Protein AF-A0A832Z5T9-F1 (afdb_monomer_lite)

Sequence (202 aa):
MDKLVAKVNWSFNRWKGFDWESFQRRHQSGFDFVREMGYAHEWWNFYEGFSPDKYYGFILREPRGFHKGITLFISMNPLNGRWYFVGFYCDAVRPPTYASTGVPVRDLLPAEVIKMLEESVRMGGISDKHLDYVHRVISGEEEFLGILVAPKECSASFLPEAYVEVHPEDIGVKRLEGQWKITYKVTRSQIERLLEEAKRRH

pLDDT: mean 91.16, std 11.27, range [40.5, 98.56]

Organism: NCBI:txid582419

Secondary structure (DSSP, 8-state):
-EEEEEE----TT-SSS--HHHHHTGGG-S-HHHHHHS--GGGGTT-GGG-SSEEEE--SS--TT--EEEEEEEEE-TTT--EEEEEEEEEEE--SSPEEEEEEHHHHS-HHHHHHHHHHHHTT-S-HHHHHHHHHHHHT-PEEEESEEEEGGG-EEPPGGG-EE--TTTTTEEEETTEEEE-----HHHHHHHHHHHHHH-

Foldseek 3Di:
DDFFEAEDEDAPVLLQADGPVCLVVQCVDPDPCCVLQSDDLQSNQVHCPLDVWKGFGDGPDQDPPDAWAKYFYKYQDPVPRFIWRFWMFGGKGQDPDWAFSVFQLLVRDDPVSLVSLVVCLVVVVDDPVCNVVSVCSNVSNHTSTGRIMGTPVRIDGADPQLIDTDDCVLQVWDDDPNDTDRPRPHDPVSVVVSVVSSVVSD

Radius of gyration: 17.25 Å; chains: 1; bounding box: 43×44×45 Å

Structure (mmCIF, N/CA/C/O backbone):
data_AF-A0A832Z5T9-F1
#
_entry.id   AF-A0A832Z5T9-F1
#
loop_
_atom_site.group_PDB
_atom_site.id
_atom_site.type_symbol
_atom_site.label_atom_id
_atom_site.label_alt_id
_atom_site.label_comp_id
_atom_site.label_asym_id
_atom_site.label_entity_id
_atom_site.label_seq_id
_atom_site.pdbx_PDB_ins_code
_atom_site.Cartn_x
_atom_site.Cartn_y
_atom_site.Cartn_z
_atom_site.occupancy
_atom_site.B_iso_or_equiv
_atom_site.auth_seq_id
_atom_site.auth_comp_id
_atom_site.auth_asym_id
_atom_site.auth_atom_id
_atom_site.pdbx_PDB_model_num
ATOM 1 N N . MET A 1 1 ? -2.129 0.587 23.500 1.00 80.81 1 MET A N 1
ATOM 2 C CA . MET A 1 1 ? -2.464 0.318 22.091 1.00 80.81 1 MET A CA 1
ATOM 3 C C . MET A 1 1 ? -2.062 1.537 21.297 1.00 80.81 1 MET A C 1
ATOM 5 O O . MET A 1 1 ? -2.564 2.625 21.585 1.00 80.81 1 MET A O 1
ATOM 9 N N . ASP A 1 2 ? -1.123 1.354 20.379 1.00 91.19 2 ASP A N 1
ATOM 10 C CA . ASP A 1 2 ? -0.590 2.440 19.565 1.00 91.19 2 ASP A CA 1
ATOM 11 C C . ASP A 1 2 ? -1.614 2.857 18.507 1.00 91.19 2 ASP A C 1
ATOM 13 O O . ASP A 1 2 ? -2.538 2.110 18.172 1.00 91.19 2 ASP A O 1
ATOM 17 N N . LYS A 1 3 ? -1.480 4.084 18.010 1.00 90.75 3 LYS A N 1
ATOM 18 C CA . LYS A 1 3 ? -2.383 4.652 17.011 1.00 90.75 3 LYS A CA 1
ATOM 19 C C . LYS A 1 3 ? -1.545 5.268 15.918 1.00 90.75 3 LYS A C 1
ATOM 21 O O . LYS A 1 3 ? -0.676 6.092 16.199 1.00 90.75 3 LYS A O 1
ATOM 26 N N . LEU A 1 4 ? -1.829 4.880 14.689 1.00 90.25 4 LEU A N 1
ATOM 27 C CA . LEU A 1 4 ? -1.152 5.392 13.517 1.00 90.25 4 LEU A CA 1
ATOM 28 C C . LEU A 1 4 ? -2.191 5.897 12.529 1.00 90.25 4 LEU A C 1
ATOM 30 O O . LEU A 1 4 ? -3.185 5.232 12.267 1.00 90.25 4 LEU A O 1
ATOM 34 N N . VAL A 1 5 ? -1.943 7.070 11.960 1.00 90.38 5 VAL A N 1
ATOM 35 C CA . VAL A 1 5 ? -2.616 7.502 10.735 1.00 90.38 5 VAL A CA 1
ATOM 36 C C . VAL A 1 5 ? -1.591 7.359 9.622 1.00 90.38 5 VAL A C 1
ATOM 38 O O . VAL A 1 5 ? -0.526 7.955 9.697 1.00 90.38 5 VAL A O 1
ATOM 41 N N . ALA A 1 6 ? -1.866 6.549 8.615 1.00 90.25 6 ALA A N 1
ATOM 42 C CA . ALA A 1 6 ? -0.975 6.293 7.499 1.00 90.25 6 ALA A CA 1
ATOM 43 C C . ALA A 1 6 ? -1.512 6.971 6.239 1.00 90.25 6 ALA A C 1
ATOM 45 O O . ALA A 1 6 ? -2.610 6.668 5.776 1.00 90.25 6 ALA A O 1
ATOM 46 N N . LYS A 1 7 ? -0.717 7.875 5.662 1.00 89.19 7 LYS A N 1
ATOM 47 C CA . LYS A 1 7 ? -0.968 8.390 4.315 1.00 89.19 7 LYS A CA 1
ATOM 48 C C . LYS A 1 7 ? -0.540 7.334 3.299 1.00 89.19 7 LYS A C 1
ATOM 50 O O . LYS A 1 7 ? 0.617 6.922 3.322 1.00 89.19 7 LYS A O 1
ATOM 55 N N . VAL A 1 8 ? -1.440 6.981 2.388 1.00 91.00 8 VAL A N 1
ATOM 56 C CA . VAL A 1 8 ? -1.169 6.067 1.270 1.00 91.00 8 VAL A CA 1
ATOM 57 C C . VAL A 1 8 ? -1.571 6.697 -0.057 1.00 91.00 8 VAL A C 1
ATOM 59 O O . VAL A 1 8 ? -2.495 7.518 -0.115 1.00 91.00 8 VAL A O 1
ATOM 62 N N . ASN A 1 9 ? -0.871 6.328 -1.130 1.00 89.12 9 ASN A N 1
ATOM 63 C CA . ASN A 1 9 ? -1.246 6.725 -2.488 1.00 89.12 9 ASN A CA 1
ATOM 64 C C . ASN A 1 9 ? -2.656 6.253 -2.834 1.00 89.12 9 ASN A C 1
ATOM 66 O O . ASN A 1 9 ? -3.063 5.191 -2.378 1.00 89.12 9 ASN A O 1
ATOM 70 N N . TRP A 1 10 ? -3.400 7.037 -3.616 1.00 91.50 10 TRP A N 1
ATOM 71 C CA . TRP A 1 10 ? -4.745 6.643 -4.035 1.00 91.50 10 TRP A CA 1
ATOM 72 C C . TRP A 1 10 ? -4.706 5.355 -4.851 1.00 91.50 10 TRP A C 1
ATOM 74 O O . TRP A 1 10 ? -3.744 5.104 -5.581 1.00 91.50 10 TRP A O 1
ATOM 84 N N . SER A 1 11 ? -5.760 4.557 -4.703 1.00 93.81 11 SER A N 1
ATOM 85 C CA . SER A 1 11 ? -5.977 3.354 -5.484 1.00 93.81 11 SER A CA 1
ATOM 86 C C . SER A 1 11 ? -7.450 3.235 -5.875 1.00 93.81 11 SER A C 1
ATOM 88 O O . SER A 1 11 ? -8.338 3.249 -5.021 1.00 93.81 11 SER A O 1
ATOM 90 N N . PHE A 1 12 ? -7.712 3.086 -7.170 1.00 94.81 12 PHE 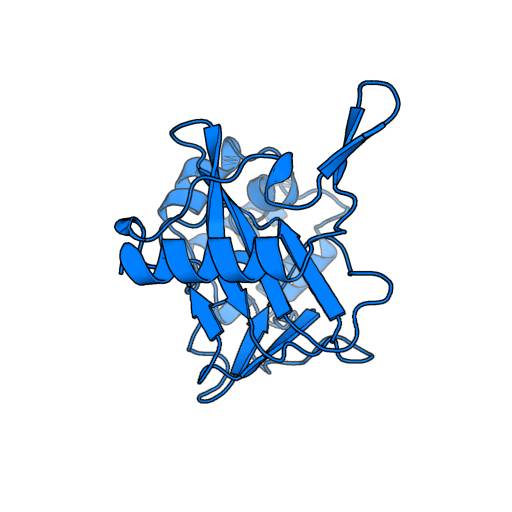A N 1
ATOM 91 C CA . PHE A 1 12 ? -9.048 2.885 -7.730 1.00 94.81 12 PHE A CA 1
ATOM 92 C C . PHE A 1 12 ? -9.563 1.455 -7.526 1.00 94.81 12 PHE A C 1
ATOM 94 O O . PHE A 1 12 ? -10.759 1.207 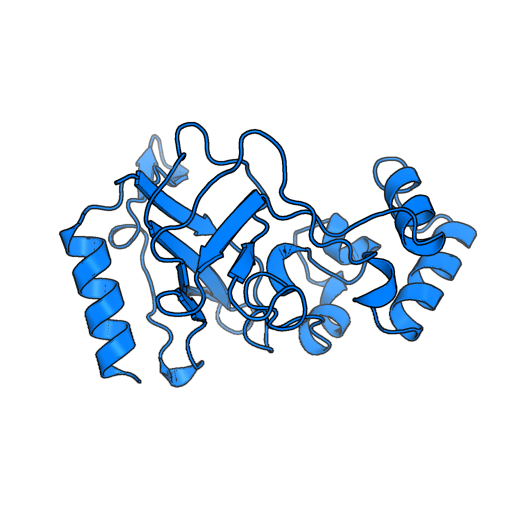-7.657 1.00 94.81 12 PHE A O 1
ATOM 101 N N . ASN A 1 13 ? -8.691 0.518 -7.133 1.00 96.00 13 ASN A N 1
ATOM 102 C CA . ASN A 1 13 ? -9.054 -0.874 -6.859 1.00 96.00 13 ASN A CA 1
ATOM 103 C C . ASN A 1 13 ? -9.162 -1.202 -5.356 1.00 96.00 13 ASN A C 1
ATOM 105 O O . ASN A 1 13 ? -9.215 -2.376 -4.988 1.00 96.00 13 ASN A O 1
ATOM 109 N N . ARG A 1 14 ? -9.229 -0.177 -4.491 1.00 96.25 14 ARG A N 1
ATOM 110 C CA . ARG A 1 14 ? -9.258 -0.304 -3.020 1.00 96.25 14 ARG A CA 1
ATOM 111 C C . ARG A 1 14 ? -7.987 -0.929 -2.434 1.00 96.25 14 ARG A C 1
ATOM 113 O O . ARG A 1 14 ? -8.066 -1.632 -1.429 1.00 96.25 14 ARG A O 1
ATOM 120 N N . TRP A 1 15 ? -6.826 -0.647 -3.029 1.00 97.56 15 TRP A N 1
ATOM 121 C CA . TRP A 1 15 ? -5.528 -1.163 -2.572 1.00 97.56 15 TRP A CA 1
ATOM 122 C C . TRP A 1 15 ? -5.493 -2.697 -2.520 1.00 97.56 15 TRP A C 1
ATOM 124 O O . TRP A 1 15 ? -4.911 -3.291 -1.610 1.00 97.56 15 TRP A O 1
ATOM 134 N N . LYS A 1 16 ? -6.145 -3.336 -3.496 1.00 97.44 16 LYS A N 1
ATOM 135 C CA . LYS A 1 16 ? -6.234 -4.794 -3.628 1.00 97.44 16 LYS A CA 1
ATOM 136 C C . LYS A 1 16 ? -5.325 -5.333 -4.734 1.00 97.44 16 LYS A C 1
ATOM 138 O O . LYS A 1 16 ? -5.655 -6.328 -5.372 1.00 97.44 16 LYS A O 1
ATOM 143 N N . GLY A 1 17 ? -4.187 -4.687 -4.966 1.00 97.50 17 GLY A N 1
ATOM 144 C CA . GLY A 1 17 ? -3.178 -5.095 -5.941 1.00 97.50 17 GLY A CA 1
ATOM 145 C C . GLY A 1 17 ? -2.934 -4.046 -7.018 1.00 97.50 17 GLY A C 1
ATOM 146 O O . GLY A 1 17 ? -3.190 -2.861 -6.814 1.00 97.50 17 GLY A O 1
ATOM 147 N N . PHE A 1 18 ? -2.449 -4.471 -8.183 1.00 97.81 18 PHE A N 1
ATOM 148 C CA . PHE A 1 18 ? -2.078 -3.554 -9.258 1.00 97.81 18 PHE A CA 1
ATOM 149 C C . PHE A 1 18 ? -3.260 -2.700 -9.753 1.00 97.81 18 PHE A C 1
ATOM 151 O O . PHE A 1 18 ? -4.322 -3.218 -10.108 1.00 97.81 18 PHE A O 1
ATOM 158 N N . ASP A 1 19 ? -3.071 -1.380 -9.792 1.00 96.44 19 ASP A N 1
ATOM 159 C CA . ASP A 1 19 ? -4.095 -0.412 -10.179 1.00 96.44 19 ASP A CA 1
ATOM 160 C C . ASP A 1 19 ? -3.827 0.148 -11.582 1.00 96.44 19 ASP A C 1
ATOM 162 O O . ASP A 1 19 ? -3.001 1.044 -11.778 1.00 96.44 19 ASP A O 1
ATOM 166 N N . TRP A 1 20 ? -4.570 -0.368 -12.562 1.00 96.50 20 TRP A N 1
ATOM 167 C CA . TRP A 1 20 ? -4.475 0.057 -13.958 1.00 96.50 20 TRP A CA 1
ATOM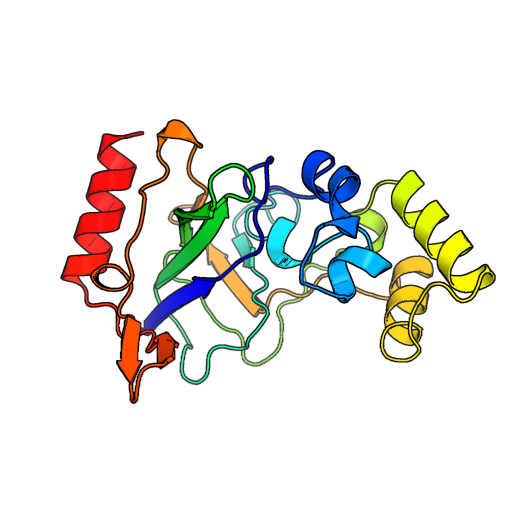 168 C C . TRP A 1 20 ? -4.815 1.531 -14.179 1.00 96.50 20 TRP A C 1
ATOM 170 O O . TRP A 1 20 ? -4.163 2.179 -15.000 1.00 96.50 20 TRP A O 1
ATOM 180 N N . GLU A 1 21 ? -5.800 2.081 -13.464 1.00 95.00 21 GLU A N 1
ATOM 181 C CA . GLU A 1 21 ? -6.179 3.483 -13.648 1.00 95.00 21 GLU A CA 1
ATOM 18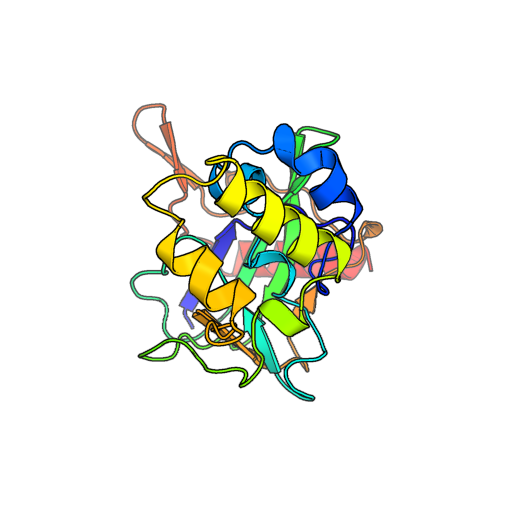2 C C . GLU A 1 21 ? -5.061 4.399 -13.140 1.00 95.00 21 GLU A C 1
ATOM 184 O O . GLU A 1 21 ? -4.650 5.343 -13.826 1.00 95.00 21 GLU A O 1
ATOM 189 N N . SER A 1 22 ? -4.496 4.082 -11.976 1.00 92.94 22 SER A N 1
ATOM 190 C CA . SER A 1 22 ? -3.352 4.829 -11.455 1.00 92.94 22 SER A CA 1
ATOM 191 C C . SER A 1 22 ? -2.096 4.651 -12.317 1.00 92.94 22 SER A C 1
ATOM 193 O O . SER A 1 22 ? -1.378 5.626 -12.543 1.00 92.94 22 SER A O 1
ATOM 195 N N . PHE A 1 23 ? -1.851 3.461 -12.878 1.00 95.31 23 PHE A N 1
ATOM 196 C CA . PHE A 1 23 ? -0.755 3.225 -13.828 1.00 95.31 23 PHE A CA 1
ATOM 197 C C . PHE A 1 23 ? -0.876 4.089 -15.091 1.00 95.31 23 PHE A C 1
ATOM 199 O O . PHE A 1 23 ? 0.109 4.688 -15.539 1.00 95.31 23 PHE A O 1
ATOM 206 N N . GLN A 1 24 ? -2.076 4.196 -15.670 1.00 94.44 24 GLN A N 1
ATOM 207 C CA . GLN A 1 24 ? -2.322 5.046 -16.842 1.00 94.44 24 GLN A CA 1
ATOM 208 C C . GLN A 1 24 ? -2.067 6.526 -16.535 1.00 94.44 24 GLN A C 1
ATOM 210 O O . GLN A 1 24 ? -1.566 7.267 -17.381 1.00 94.44 24 GLN A O 1
ATOM 215 N N . ARG A 1 25 ? -2.351 6.946 -15.300 1.00 91.19 25 ARG A N 1
ATOM 216 C CA . ARG A 1 25 ? -2.148 8.317 -14.817 1.00 91.19 25 ARG A CA 1
ATOM 217 C C . ARG A 1 25 ? -0.778 8.547 -14.178 1.00 91.19 25 ARG A C 1
ATOM 219 O O . ARG A 1 25 ? -0.539 9.647 -13.686 1.00 91.19 25 ARG A O 1
ATOM 226 N N . ARG A 1 26 ? 0.136 7.567 -14.190 1.00 91.56 26 ARG A N 1
ATOM 227 C CA . ARG A 1 26 ? 1.391 7.608 -13.414 1.00 91.56 26 ARG A CA 1
ATOM 228 C C . ARG A 1 26 ? 2.202 8.885 -13.610 1.00 91.56 26 ARG A C 1
ATOM 230 O O . ARG A 1 26 ? 2.715 9.415 -12.636 1.00 91.56 26 ARG A O 1
ATOM 237 N N . HIS A 1 27 ? 2.232 9.435 -14.824 1.00 90.38 27 HIS A N 1
ATOM 238 C CA . HIS A 1 27 ? 2.960 10.665 -15.170 1.00 90.38 27 HIS A CA 1
ATOM 239 C C . HIS A 1 27 ? 2.433 11.926 -14.468 1.00 90.38 27 HIS A C 1
ATOM 241 O O . HIS A 1 27 ? 3.140 12.924 -14.392 1.00 90.38 27 HIS A O 1
ATOM 247 N N . GLN A 1 28 ? 1.217 11.873 -13.920 1.00 86.69 28 GLN A N 1
ATOM 248 C CA . GLN A 1 28 ? 0.602 12.933 -13.113 1.00 86.69 28 GLN A CA 1
ATOM 249 C C . GLN A 1 28 ? 0.957 12.806 -11.620 1.00 86.69 28 GLN A C 1
ATOM 251 O O . GLN A 1 28 ? 0.609 13.675 -10.822 1.00 86.69 28 GLN A O 1
ATOM 256 N N . SER A 1 29 ? 1.636 11.725 -11.217 1.00 82.56 29 SER A N 1
ATOM 257 C CA . SER A 1 29 ? 2.022 11.500 -9.827 1.00 82.56 29 SER A CA 1
ATOM 258 C C . SER A 1 29 ? 3.103 12.480 -9.375 1.00 82.56 29 SER A C 1
ATOM 260 O O . SER A 1 29 ? 4.128 12.667 -10.036 1.00 82.56 29 SER A O 1
ATOM 262 N N . GLY A 1 30 ? 2.926 13.043 -8.178 1.00 80.62 30 GLY A N 1
ATOM 263 C CA . GLY A 1 30 ? 3.949 13.844 -7.500 1.00 80.62 30 GLY A CA 1
ATOM 264 C C . GLY A 1 30 ? 5.138 13.027 -6.976 1.00 80.62 30 GLY A C 1
ATOM 265 O O . GLY A 1 30 ? 6.087 13.612 -6.464 1.00 80.62 30 GLY A O 1
ATOM 266 N N . PHE A 1 31 ? 5.105 11.696 -7.095 1.00 83.50 31 PHE A N 1
ATOM 267 C CA . PHE A 1 31 ? 6.162 10.799 -6.631 1.00 83.50 31 PHE A CA 1
ATOM 268 C C . PHE A 1 31 ? 6.971 10.253 -7.809 1.00 83.50 31 PHE A C 1
ATOM 270 O O . PHE A 1 31 ? 6.435 9.507 -8.627 1.00 83.50 31 PHE A O 1
ATOM 277 N N . ASP A 1 32 ? 8.268 10.573 -7.856 1.00 89.81 32 ASP A N 1
ATOM 278 C CA . ASP A 1 32 ? 9.198 10.111 -8.901 1.00 89.81 32 ASP A CA 1
ATOM 279 C C . ASP A 1 32 ? 9.161 8.594 -9.080 1.00 89.81 32 ASP A C 1
ATOM 281 O O . ASP A 1 32 ? 9.079 8.108 -10.202 1.00 89.81 32 ASP A O 1
ATOM 285 N N . PHE A 1 33 ? 9.141 7.856 -7.964 1.00 91.88 33 PHE A N 1
ATOM 286 C CA . PHE A 1 33 ? 9.057 6.398 -7.968 1.00 91.88 33 PHE A CA 1
ATOM 287 C C . PHE A 1 33 ? 7.861 5.909 -8.785 1.00 91.88 33 PHE A C 1
ATOM 289 O O . PHE A 1 33 ? 8.019 5.076 -9.660 1.00 91.88 33 PHE A O 1
ATOM 296 N N . VAL A 1 34 ? 6.669 6.473 -8.581 1.00 91.69 34 VAL A N 1
ATOM 297 C CA . VAL A 1 34 ? 5.471 6.044 -9.321 1.00 91.69 34 VAL A CA 1
ATOM 298 C C . VAL A 1 34 ? 5.579 6.398 -10.805 1.00 91.69 34 VAL A C 1
ATOM 300 O O . VAL A 1 34 ? 5.130 5.622 -11.646 1.00 91.69 34 VAL A O 1
ATOM 303 N N . ARG A 1 35 ? 6.186 7.545 -11.147 1.00 92.62 35 ARG A N 1
ATOM 304 C CA . ARG A 1 35 ? 6.388 7.946 -12.549 1.00 92.62 35 ARG A CA 1
ATOM 305 C C . ARG A 1 35 ? 7.327 6.991 -13.285 1.00 92.62 35 ARG A C 1
ATOM 307 O O . ARG A 1 35 ? 7.018 6.601 -14.407 1.00 92.62 35 ARG A O 1
ATOM 314 N N . GLU A 1 36 ? 8.429 6.611 -12.643 1.00 94.44 36 GLU A N 1
ATOM 315 C CA . GLU A 1 36 ? 9.456 5.725 -13.207 1.00 94.44 36 GLU A CA 1
ATOM 316 C C . GLU A 1 36 ? 9.010 4.254 -13.211 1.00 94.44 36 GLU A C 1
ATOM 318 O O . GLU A 1 36 ? 9.167 3.559 -14.210 1.00 94.44 36 GLU A O 1
ATOM 323 N N . MET A 1 37 ? 8.398 3.786 -12.119 1.00 94.44 37 MET A N 1
ATOM 324 C CA . MET A 1 37 ? 8.050 2.374 -11.923 1.00 94.44 37 MET A CA 1
ATOM 325 C C . MET A 1 37 ? 6.691 1.989 -12.508 1.00 94.44 37 MET A C 1
ATOM 327 O O . MET A 1 37 ? 6.441 0.831 -12.830 1.00 94.44 37 MET A O 1
ATOM 331 N N . GLY A 1 38 ? 5.766 2.946 -12.582 1.00 94.62 38 GLY A N 1
ATOM 332 C CA . GLY A 1 38 ? 4.369 2.702 -12.931 1.00 94.62 38 GLY A CA 1
ATOM 333 C C . GLY A 1 38 ? 3.512 2.086 -11.826 1.00 94.62 38 GLY A C 1
ATOM 334 O O . GLY A 1 38 ? 2.317 1.907 -12.034 1.00 94.62 38 GLY A O 1
ATOM 335 N N . TYR A 1 39 ? 4.058 1.822 -10.642 1.00 95.62 39 TYR A N 1
ATOM 336 C CA . TYR A 1 39 ? 3.285 1.316 -9.510 1.00 95.62 39 TYR A CA 1
ATOM 337 C C . TYR A 1 39 ? 3.693 1.958 -8.184 1.00 95.62 39 TYR A C 1
ATOM 339 O O . TYR A 1 39 ? 4.708 2.650 -8.091 1.00 95.62 39 TYR A O 1
ATOM 347 N N . ALA A 1 40 ? 2.879 1.731 -7.153 1.00 94.44 40 ALA A N 1
ATOM 348 C CA . ALA A 1 40 ? 3.161 2.117 -5.775 1.00 94.44 40 ALA A CA 1
ATOM 349 C C . ALA A 1 40 ? 2.980 0.908 -4.851 1.00 94.44 40 ALA A C 1
ATOM 351 O O . ALA A 1 40 ? 1.975 0.209 -4.954 1.00 94.44 40 ALA A O 1
ATOM 352 N N . HIS A 1 41 ? 3.915 0.672 -3.928 1.00 95.44 41 HIS A N 1
ATOM 353 C CA . HIS A 1 41 ? 3.842 -0.465 -3.001 1.00 95.44 41 HIS A CA 1
ATOM 354 C C . HIS A 1 41 ? 2.571 -0.459 -2.145 1.00 95.44 41 HIS A C 1
ATOM 356 O O . HIS A 1 41 ? 2.038 -1.518 -1.821 1.00 95.44 41 HIS A O 1
ATOM 362 N N . GLU A 1 42 ? 2.043 0.720 -1.806 1.00 95.19 42 GLU A N 1
ATOM 363 C CA . GLU A 1 42 ? 0.833 0.820 -0.989 1.00 95.19 42 GLU A CA 1
ATOM 364 C C . GLU A 1 42 ? -0.401 0.210 -1.665 1.00 95.19 42 GLU A C 1
ATOM 366 O O . GLU A 1 42 ? -1.364 -0.119 -0.975 1.00 95.19 42 GLU A O 1
ATOM 371 N N . TRP A 1 43 ? -0.391 0.024 -2.993 1.00 96.50 43 TRP A N 1
ATOM 372 C CA . TRP A 1 43 ? -1.497 -0.591 -3.731 1.00 96.50 43 TRP A CA 1
ATOM 373 C C . TRP A 1 43 ? -1.779 -2.039 -3.326 1.00 96.50 43 TRP A C 1
ATOM 375 O O . TRP A 1 43 ? -2.853 -2.541 -3.639 1.00 96.50 43 TRP A O 1
ATOM 385 N N . TRP A 1 44 ? -0.870 -2.695 -2.601 1.00 98.19 44 TRP A N 1
ATOM 386 C CA . TRP A 1 44 ? -1.066 -4.052 -2.090 1.00 98.19 44 TRP A CA 1
ATOM 387 C C . TRP A 1 44 ? -1.431 -4.124 -0.604 1.00 98.19 44 TRP A C 1
ATOM 389 O O . TRP A 1 44 ? -1.507 -5.223 -0.061 1.00 98.19 44 TRP A O 1
ATOM 399 N N . ASN A 1 45 ? -1.704 -2.997 0.064 1.00 98.19 45 ASN A N 1
ATOM 400 C CA . ASN A 1 45 ? -1.997 -3.003 1.501 1.00 98.19 45 ASN A CA 1
ATOM 401 C C . ASN A 1 45 ? -3.160 -3.952 1.855 1.00 98.19 45 ASN A C 1
ATOM 403 O O . ASN A 1 45 ? -3.045 -4.773 2.756 1.00 98.19 45 ASN A O 1
ATOM 407 N N . PHE A 1 46 ? -4.245 -3.951 1.086 1.00 98.31 46 PHE A N 1
ATOM 408 C CA . PHE A 1 46 ? -5.379 -4.854 1.301 1.00 98.31 46 PHE A CA 1
ATOM 409 C C . PHE A 1 46 ? -5.407 -6.008 0.289 1.00 98.31 46 PHE A C 1
ATOM 411 O O . PHE A 1 46 ? -6.468 -6.564 -0.004 1.00 98.31 46 PHE A O 1
ATOM 418 N N . TYR A 1 47 ? -4.246 -6.380 -0.262 1.00 98.19 47 TYR A N 1
ATOM 419 C CA . TYR A 1 47 ? -4.145 -7.498 -1.189 1.00 98.19 47 TYR A CA 1
ATOM 420 C C . TYR A 1 47 ? -4.377 -8.825 -0.471 1.00 98.19 47 TYR A C 1
ATOM 422 O O . TYR A 1 47 ? -3.732 -9.155 0.524 1.00 98.19 47 TYR A O 1
ATOM 430 N N . GLU A 1 48 ? -5.314 -9.607 -0.994 1.00 97.19 48 GLU A N 1
ATOM 431 C CA . GLU A 1 48 ? -5.741 -10.843 -0.347 1.00 97.19 48 GLU A CA 1
ATOM 432 C C . GLU A 1 48 ? -4.820 -12.029 -0.660 1.00 97.19 48 GLU A C 1
ATOM 434 O O . GLU A 1 48 ? -4.841 -13.003 0.089 1.00 97.19 48 GLU A O 1
ATOM 439 N N . GLY A 1 49 ? -4.000 -11.932 -1.715 1.00 97.44 49 GLY A N 1
ATOM 440 C CA . GLY A 1 49 ? -3.202 -13.041 -2.245 1.00 97.44 49 GLY A CA 1
ATOM 441 C C . GLY A 1 49 ? -1.927 -13.387 -1.468 1.00 97.44 49 GLY A C 1
ATOM 442 O O . GLY A 1 49 ? -1.373 -14.453 -1.705 1.00 97.44 49 GLY A O 1
ATOM 443 N N . PHE A 1 50 ? -1.460 -12.541 -0.542 1.00 97.94 50 PHE A N 1
ATOM 444 C CA . PHE A 1 50 ? -0.237 -12.828 0.230 1.00 97.94 50 PHE A CA 1
ATOM 445 C C . PHE A 1 50 ? -0.424 -13.904 1.302 1.00 97.94 50 PHE A C 1
ATOM 447 O O . PHE A 1 50 ? 0.499 -14.642 1.626 1.00 97.94 50 PHE A O 1
ATOM 454 N N . SER A 1 51 ? -1.604 -13.961 1.912 1.00 97.81 51 SER A N 1
ATOM 455 C CA . SER A 1 51 ? -1.891 -14.841 3.044 1.00 97.81 51 SER A CA 1
ATOM 456 C C . SER A 1 51 ? -3.401 -14.999 3.189 1.00 97.81 51 SER A C 1
ATOM 458 O O . SER A 1 51 ? -4.132 -14.046 2.914 1.00 97.81 51 SER A O 1
ATOM 460 N N . PRO A 1 52 ? -3.903 -16.155 3.653 1.00 97.56 52 PRO A N 1
ATOM 461 C CA . PRO A 1 52 ? -5.327 -16.332 3.916 1.00 97.56 52 PRO A CA 1
ATOM 462 C C . PRO A 1 52 ? -5.838 -15.450 5.066 1.00 97.56 52 PRO A C 1
ATOM 464 O O . PRO A 1 52 ? -6.968 -14.974 4.996 1.00 97.56 52 PRO A O 1
ATOM 467 N N . ASP A 1 53 ? -5.020 -15.186 6.088 1.00 98.19 53 ASP A N 1
ATOM 468 C CA . ASP A 1 53 ? -5.438 -14.622 7.377 1.00 98.19 53 ASP A CA 1
ATOM 469 C C . ASP A 1 53 ? -4.871 -13.226 7.680 1.00 98.19 53 ASP A C 1
ATOM 471 O O . ASP A 1 53 ? -5.365 -12.551 8.587 1.00 98.19 53 ASP A O 1
ATOM 475 N N . LYS A 1 54 ? -3.871 -12.755 6.925 1.00 98.38 54 LYS A N 1
ATOM 476 C CA . LYS A 1 54 ? -3.169 -11.490 7.200 1.00 98.38 54 LYS A CA 1
ATOM 477 C C . LYS A 1 54 ? -3.099 -10.561 5.994 1.00 98.38 54 LYS A C 1
ATOM 479 O O . LYS A 1 54 ? -2.968 -10.998 4.854 1.00 98.38 54 LYS A O 1
ATOM 484 N N . TYR A 1 55 ? -3.129 -9.264 6.278 1.00 98.56 55 TYR A N 1
ATOM 485 C CA . TYR A 1 55 ? -2.697 -8.206 5.372 1.00 98.56 55 TYR A CA 1
ATOM 486 C C . TYR A 1 55 ? -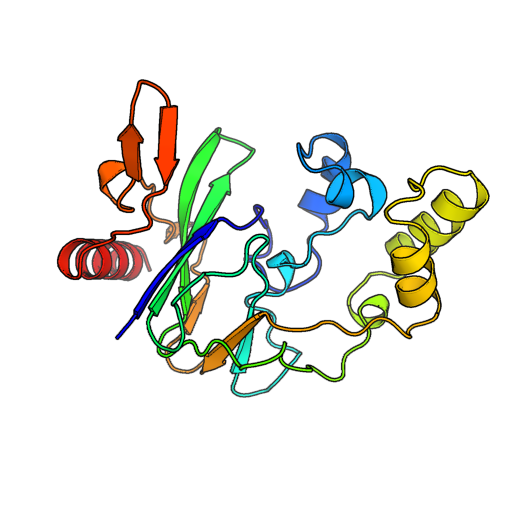1.251 -7.804 5.661 1.00 98.56 55 TYR A C 1
ATOM 488 O O . TYR A 1 55 ? -0.813 -7.804 6.816 1.00 98.56 55 TYR A O 1
ATOM 496 N N . TYR A 1 56 ? -0.544 -7.408 4.601 1.00 98.31 56 TYR A N 1
ATOM 497 C CA . TYR A 1 56 ? 0.836 -6.929 4.626 1.00 98.31 56 TYR A CA 1
ATOM 498 C C . TYR A 1 56 ? 0.852 -5.513 4.055 1.00 98.31 56 TYR A C 1
ATOM 500 O O . TYR A 1 56 ? 0.687 -5.305 2.858 1.00 98.31 56 TYR A O 1
ATOM 508 N N . GLY A 1 57 ? 0.980 -4.520 4.933 1.00 96.56 57 GLY A N 1
ATOM 509 C CA . GLY A 1 57 ? 0.919 -3.110 4.565 1.00 96.56 57 GLY A CA 1
ATOM 510 C C . GLY A 1 57 ? 2.291 -2.483 4.373 1.00 96.56 57 GLY A C 1
ATOM 511 O O . GLY A 1 57 ? 3.183 -2.657 5.201 1.00 96.56 57 GLY A O 1
ATOM 512 N N . PHE A 1 58 ? 2.417 -1.668 3.336 1.00 95.56 58 PHE A N 1
ATOM 513 C CA . PHE A 1 58 ? 3.517 -0.747 3.108 1.00 95.56 58 PHE A CA 1
ATOM 514 C C . PHE A 1 58 ? 3.066 0.699 3.359 1.00 95.56 58 PHE A C 1
ATOM 516 O O . PHE A 1 58 ? 1.950 1.102 3.017 1.00 95.56 58 PHE A O 1
ATOM 523 N N . ILE A 1 59 ? 3.949 1.498 3.960 1.00 91.44 59 ILE A N 1
ATOM 524 C CA . ILE A 1 59 ? 3.788 2.944 4.140 1.00 91.44 59 ILE A CA 1
ATOM 525 C C . ILE A 1 59 ? 5.130 3.638 3.883 1.00 91.44 59 ILE A C 1
ATOM 527 O O . ILE A 1 59 ? 6.164 3.184 4.357 1.00 91.44 59 ILE A O 1
ATOM 531 N N . LEU A 1 60 ? 5.130 4.769 3.173 1.00 81.94 60 LEU A N 1
ATOM 532 C CA . LEU A 1 60 ? 6.370 5.441 2.739 1.00 81.94 60 LEU A CA 1
ATOM 533 C C . LEU A 1 60 ? 7.300 5.890 3.874 1.00 81.94 60 LEU A C 1
ATOM 535 O O . LEU A 1 60 ? 8.488 6.110 3.652 1.00 81.94 60 LEU A O 1
ATOM 539 N N . ARG A 1 61 ? 6.765 6.119 5.077 1.00 81.06 61 ARG A N 1
ATOM 540 C CA . ARG A 1 61 ? 7.551 6.550 6.236 1.00 81.06 61 ARG A CA 1
ATOM 541 C C . ARG A 1 61 ? 7.343 5.584 7.378 1.00 81.06 61 ARG A C 1
ATOM 543 O O . ARG A 1 61 ? 6.236 5.479 7.902 1.00 81.06 61 ARG A O 1
ATOM 550 N N . GLU A 1 62 ? 8.431 4.949 7.795 1.00 79.19 62 GLU A N 1
ATOM 551 C CA . GLU A 1 62 ? 8.417 4.085 8.962 1.00 79.19 62 GLU A CA 1
ATOM 552 C C . GLU A 1 62 ? 7.913 4.831 10.212 1.00 79.19 62 GLU A C 1
ATOM 554 O O . GLU A 1 62 ? 8.416 5.913 10.549 1.00 79.19 62 GLU A O 1
ATOM 559 N N . PRO A 1 63 ? 6.937 4.262 10.936 1.00 81.00 63 PRO A N 1
ATOM 560 C CA . PRO A 1 63 ? 6.320 4.927 12.066 1.00 81.00 63 PRO A CA 1
ATOM 561 C C . PRO A 1 63 ? 7.196 4.730 13.307 1.00 81.00 63 PRO A C 1
ATOM 563 O O . PRO A 1 63 ? 7.230 3.654 13.907 1.00 81.00 63 PRO A O 1
ATOM 566 N N . ARG A 1 64 ? 7.922 5.780 13.712 1.00 80.38 64 ARG A N 1
ATOM 567 C CA . ARG A 1 64 ? 8.737 5.752 14.937 1.00 80.38 64 ARG A CA 1
ATOM 568 C C . ARG A 1 64 ? 7.834 5.572 16.161 1.00 80.38 64 ARG A C 1
ATOM 570 O O . ARG A 1 64 ? 6.965 6.401 16.408 1.00 80.38 64 ARG A O 1
ATOM 577 N N . GLY A 1 65 ? 8.074 4.516 16.936 1.00 83.56 65 GLY A N 1
ATOM 578 C CA . GLY A 1 65 ? 7.369 4.252 18.195 1.00 83.56 65 GLY A CA 1
ATOM 579 C C . GLY A 1 65 ? 6.032 3.518 18.063 1.00 83.56 65 GLY A C 1
ATOM 580 O O . GLY A 1 65 ? 5.403 3.273 19.087 1.00 83.56 65 GLY A O 1
ATOM 581 N N . PHE A 1 66 ? 5.610 3.138 16.852 1.00 89.88 66 PHE A N 1
ATOM 582 C CA . PHE A 1 66 ? 4.482 2.223 16.670 1.00 89.88 66 PHE A CA 1
ATOM 583 C C . PHE A 1 66 ? 4.987 0.779 16.689 1.00 89.88 66 PHE A C 1
ATOM 585 O O . PHE A 1 66 ? 5.827 0.407 15.870 1.00 89.88 66 PHE A O 1
ATOM 592 N N . HIS A 1 67 ? 4.456 -0.030 17.600 1.00 92.44 67 HIS A N 1
ATOM 593 C CA . HIS A 1 67 ? 4.791 -1.447 17.735 1.00 92.44 67 HIS A CA 1
ATOM 594 C C . HIS A 1 67 ? 3.558 -2.315 17.518 1.00 92.44 67 HIS A C 1
ATOM 596 O O . HIS A 1 67 ? 3.607 -3.267 16.739 1.00 92.44 67 HIS A O 1
ATOM 602 N N . LYS A 1 68 ? 2.446 -1.978 18.185 1.00 95.50 68 LYS A N 1
ATOM 603 C CA . LYS A 1 68 ? 1.178 -2.694 18.029 1.00 95.50 68 LYS A CA 1
ATOM 604 C C . LYS A 1 68 ? -0.035 -1.808 18.309 1.00 95.50 68 LYS A C 1
ATOM 606 O O . LYS A 1 68 ? -0.145 -1.210 19.386 1.00 95.50 68 LYS A O 1
ATOM 611 N N . GLY A 1 69 ? -1.004 -1.808 17.399 1.00 95.12 69 GLY A N 1
ATOM 612 C CA . GLY A 1 69 ? -2.299 -1.179 17.628 1.00 95.12 69 GLY A CA 1
ATOM 613 C C . GLY A 1 69 ? -3.113 -0.954 16.364 1.00 95.12 69 GLY A C 1
ATOM 614 O O . GLY A 1 69 ? -3.133 -1.803 15.485 1.00 95.12 69 GLY A O 1
ATOM 615 N N . ILE A 1 70 ? -3.814 0.175 16.287 1.00 95.31 70 ILE A N 1
ATOM 616 C CA . ILE A 1 70 ? -4.686 0.488 15.152 1.00 95.31 70 ILE A CA 1
ATOM 617 C C . ILE A 1 70 ? -3.986 1.422 14.166 1.00 95.31 70 ILE A C 1
ATOM 619 O O . ILE A 1 70 ? -3.403 2.437 14.561 1.00 95.31 70 ILE A O 1
ATOM 623 N N . THR A 1 71 ? -4.090 1.098 12.880 1.00 95.00 71 THR A N 1
ATOM 624 C CA . THR A 1 71 ? -3.619 1.944 11.781 1.00 95.00 71 THR A CA 1
ATOM 625 C C . THR A 1 71 ? -4.808 2.394 10.951 1.00 95.00 71 THR A C 1
ATOM 627 O O . THR A 1 71 ? -5.506 1.566 10.379 1.00 95.00 71 THR A O 1
ATOM 630 N N . LEU A 1 72 ? -5.034 3.700 10.865 1.00 95.12 72 LEU A N 1
ATOM 631 C CA . LEU A 1 72 ? -6.028 4.310 9.990 1.00 95.12 72 LEU A CA 1
ATOM 632 C C . LEU A 1 72 ? -5.366 4.720 8.679 1.00 95.12 72 LEU A C 1
ATOM 634 O O . LEU A 1 72 ? -4.395 5.472 8.701 1.00 95.12 72 LEU A O 1
ATOM 638 N N . PHE A 1 73 ? -5.897 4.284 7.544 1.00 95.06 73 PHE A N 1
ATOM 639 C CA . PHE A 1 73 ? -5.392 4.682 6.237 1.00 95.06 73 PHE A CA 1
ATOM 640 C C . PHE A 1 73 ? -6.169 5.875 5.706 1.00 95.06 73 PHE A C 1
ATOM 642 O O . PHE A 1 73 ? -7.401 5.859 5.644 1.00 95.06 73 PHE A O 1
ATOM 649 N N . ILE A 1 74 ? -5.429 6.903 5.299 1.00 93.75 74 ILE A N 1
ATOM 650 C CA . ILE A 1 74 ? -5.974 8.059 4.602 1.00 93.75 74 ILE A CA 1
ATOM 651 C C . ILE A 1 74 ? -5.357 8.195 3.221 1.00 93.75 74 ILE A C 1
ATOM 653 O O . ILE A 1 74 ? -4.158 7.974 3.027 1.00 93.75 74 ILE A O 1
ATOM 657 N N . SER A 1 75 ? -6.173 8.615 2.266 1.00 92.12 75 SER A N 1
ATOM 658 C CA . SER A 1 75 ? -5.721 8.854 0.905 1.00 92.12 75 SER A CA 1
ATOM 659 C C . SER A 1 75 ? -6.418 10.056 0.288 1.00 92.12 75 SER A C 1
ATOM 661 O O . SER A 1 75 ? -7.558 10.371 0.626 1.00 92.12 75 SER A O 1
ATOM 663 N N . MET A 1 76 ? -5.711 10.751 -0.597 1.00 90.69 76 MET A N 1
ATOM 664 C CA . MET A 1 76 ? -6.235 11.910 -1.310 1.00 90.69 76 MET A CA 1
ATOM 665 C C . MET A 1 76 ? -6.753 11.461 -2.668 1.00 90.69 76 MET A C 1
ATOM 667 O O . MET A 1 76 ? -5.976 10.944 -3.467 1.00 90.69 76 MET A O 1
ATOM 671 N N . ASN A 1 77 ? -8.035 11.682 -2.943 1.00 91.38 77 ASN A N 1
ATOM 672 C CA . ASN A 1 77 ? -8.607 11.364 -4.243 1.00 91.38 77 ASN A CA 1
ATOM 673 C C . ASN A 1 77 ? -8.095 12.374 -5.288 1.00 91.38 77 ASN A C 1
ATOM 675 O O . ASN A 1 77 ? -8.364 13.573 -5.158 1.00 91.38 77 ASN A O 1
ATOM 679 N N . PRO A 1 78 ? -7.381 11.930 -6.338 1.00 88.19 78 PRO A N 1
ATOM 680 C CA . PRO A 1 78 ? -6.813 12.832 -7.336 1.00 88.19 78 PRO A CA 1
ATOM 681 C C . PRO A 1 78 ? -7.877 13.525 -8.201 1.00 88.19 78 PRO A C 1
ATOM 683 O O . PRO A 1 78 ? -7.580 14.548 -8.807 1.00 88.19 78 PRO A O 1
ATOM 686 N N . LEU A 1 79 ? -9.109 13.006 -8.257 1.00 89.81 79 LEU A N 1
ATOM 687 C CA . LEU A 1 79 ? -10.188 13.565 -9.078 1.00 89.81 79 LEU A CA 1
ATOM 688 C C . LEU A 1 79 ? -10.837 14.806 -8.458 1.00 89.81 79 LEU A C 1
ATOM 690 O O . LEU A 1 79 ? -11.387 15.633 -9.179 1.00 89.81 79 LEU A O 1
ATOM 694 N N . ASN A 1 80 ? -10.804 14.937 -7.129 1.00 92.62 80 ASN A N 1
ATOM 695 C CA . ASN A 1 80 ? -11.453 16.045 -6.421 1.00 92.62 80 ASN A CA 1
ATOM 696 C C . ASN A 1 80 ? -10.550 16.752 -5.395 1.00 92.62 80 ASN A C 1
ATOM 698 O O . ASN A 1 80 ? -10.971 17.743 -4.800 1.00 92.62 80 ASN A O 1
ATOM 702 N N . GLY A 1 81 ? -9.327 16.258 -5.178 1.00 88.94 81 GLY A N 1
ATOM 703 C CA . GLY A 1 81 ? -8.346 16.836 -4.258 1.00 88.94 81 GLY A CA 1
ATOM 704 C C . GLY A 1 81 ? -8.679 16.674 -2.771 1.00 88.94 81 GLY A C 1
ATOM 705 O O . GLY A 1 81 ? -8.004 17.273 -1.933 1.00 88.94 81 GLY A O 1
ATOM 706 N N . ARG A 1 82 ? -9.706 15.891 -2.420 1.00 92.44 82 ARG A N 1
ATOM 707 C CA . ARG A 1 82 ? -10.162 15.701 -1.036 1.00 92.44 82 ARG A CA 1
ATOM 708 C C . ARG A 1 82 ? -9.510 14.486 -0.390 1.00 92.44 82 ARG A C 1
ATOM 710 O O . ARG A 1 82 ? -9.143 13.525 -1.065 1.00 92.44 82 ARG A O 1
ATOM 717 N N . TRP A 1 83 ? -9.376 14.537 0.931 1.00 92.69 83 TRP A N 1
ATOM 718 C CA . TRP A 1 83 ? -8.813 13.462 1.743 1.00 92.69 83 TRP A CA 1
ATOM 719 C C . TRP A 1 83 ? -9.911 12.580 2.307 1.00 92.69 83 TRP A C 1
ATOM 721 O O . TRP A 1 83 ? -10.918 13.078 2.799 1.00 92.69 83 TRP A O 1
ATOM 731 N N . TYR A 1 84 ? -9.680 11.274 2.285 1.00 95.56 84 TYR A N 1
ATOM 732 C CA . TYR A 1 84 ? -10.627 10.281 2.764 1.00 95.56 84 TYR A CA 1
ATOM 733 C C . TYR A 1 84 ? -9.960 9.315 3.733 1.00 95.56 84 TYR A C 1
ATOM 735 O O . TYR A 1 84 ? -8.811 8.926 3.531 1.00 95.56 84 TYR A O 1
ATOM 743 N N . PHE A 1 85 ? -10.701 8.906 4.757 1.00 95.75 85 PHE A N 1
ATOM 744 C CA . PHE A 1 85 ? -10.461 7.692 5.522 1.00 95.75 85 PHE A CA 1
ATOM 745 C C . PHE A 1 85 ? -11.005 6.506 4.721 1.00 95.75 85 PHE A C 1
ATOM 747 O O . PHE A 1 85 ? -12.197 6.453 4.412 1.00 95.75 85 PHE A O 1
ATOM 754 N N . VAL A 1 86 ? -10.107 5.598 4.337 1.00 97.19 86 VAL A N 1
ATOM 755 C CA . VAL A 1 86 ? -10.359 4.592 3.284 1.00 97.19 86 VAL A CA 1
ATOM 756 C C . VAL A 1 86 ? -10.284 3.151 3.778 1.00 97.19 86 VAL A C 1
ATOM 758 O O . VAL A 1 86 ? -10.635 2.218 3.059 1.00 97.19 86 VAL A O 1
ATOM 761 N N . GLY A 1 87 ? -9.823 2.957 5.007 1.00 97.69 87 GLY A N 1
ATOM 762 C CA . GLY A 1 87 ? -9.696 1.645 5.611 1.00 97.69 87 GLY A CA 1
ATOM 763 C C . GLY A 1 87 ? -8.828 1.688 6.851 1.00 97.69 87 GLY A C 1
ATOM 764 O O . GLY A 1 87 ? -8.235 2.713 7.193 1.00 97.69 87 GLY A O 1
ATOM 765 N N . PHE A 1 88 ? -8.727 0.557 7.527 1.00 97.69 88 PHE A N 1
ATOM 766 C CA . PHE A 1 88 ? -7.930 0.432 8.733 1.00 97.69 88 PHE A CA 1
ATOM 767 C C . PHE A 1 88 ? -7.380 -0.978 8.896 1.00 97.69 88 PHE A C 1
ATOM 769 O O . PHE A 1 88 ? -7.945 -1.953 8.397 1.00 97.69 88 PHE A O 1
ATOM 776 N N . TYR A 1 89 ? -6.293 -1.067 9.652 1.00 98.00 89 TYR A N 1
ATOM 777 C CA . TYR A 1 89 ? -5.855 -2.305 10.272 1.00 98.00 89 TYR A CA 1
ATOM 778 C C . TYR A 1 89 ? -6.135 -2.260 11.765 1.00 98.00 89 TYR A C 1
ATOM 780 O O . TYR A 1 89 ? -5.696 -1.327 12.445 1.00 98.00 89 TYR A O 1
ATOM 788 N N . CYS A 1 90 ? -6.809 -3.282 12.276 1.00 96.56 90 CYS A N 1
ATOM 789 C CA . CYS A 1 90 ? -6.889 -3.542 13.707 1.00 96.56 90 CYS A CA 1
ATOM 790 C C . CYS A 1 90 ? -5.773 -4.508 14.113 1.00 96.56 90 CYS A C 1
ATOM 792 O O . CYS A 1 90 ? -5.332 -5.323 13.307 1.00 96.56 90 CYS A O 1
ATOM 794 N N . ASP A 1 91 ? -5.285 -4.377 15.349 1.00 96.81 91 ASP A N 1
ATOM 795 C CA . ASP A 1 91 ? -4.181 -5.177 15.894 1.00 96.81 91 ASP A CA 1
ATOM 796 C C . ASP A 1 91 ? -2.954 -5.285 14.972 1.00 96.81 91 ASP A C 1
ATOM 798 O O . ASP A 1 91 ? -2.216 -6.272 14.993 1.00 96.81 91 ASP A O 1
ATOM 802 N N . ALA A 1 92 ? -2.699 -4.228 14.198 1.00 97.19 92 ALA A N 1
ATOM 803 C CA . ALA A 1 92 ? -1.537 -4.111 13.342 1.00 97.19 92 ALA A CA 1
ATOM 804 C C . ALA A 1 92 ? -0.265 -4.167 14.182 1.00 97.19 92 ALA A C 1
ATOM 806 O O . ALA A 1 92 ? -0.129 -3.443 15.170 1.00 97.19 92 ALA A O 1
ATOM 807 N N . VAL A 1 93 ? 0.684 -4.985 13.751 1.00 96.88 93 VAL A N 1
ATOM 808 C CA . VAL A 1 93 ? 2.007 -5.122 14.349 1.00 96.88 93 VAL A CA 1
ATOM 809 C C . VAL A 1 93 ? 3.039 -4.564 13.382 1.00 96.88 93 VAL A C 1
ATOM 811 O O . VAL A 1 93 ? 2.998 -4.853 12.185 1.00 96.88 93 VAL A O 1
ATOM 814 N N . ARG A 1 94 ? 3.987 -3.790 13.912 1.00 95.50 94 ARG A N 1
ATOM 815 C CA . ARG A 1 94 ? 5.232 -3.469 13.216 1.00 95.50 94 ARG A CA 1
ATOM 816 C C . ARG A 1 94 ? 6.303 -4.469 13.659 1.00 95.50 94 ARG A C 1
ATOM 818 O O . ARG A 1 94 ? 6.781 -4.361 14.792 1.00 95.50 94 ARG A O 1
ATOM 825 N N . PRO A 1 95 ? 6.659 -5.454 12.825 1.00 93.81 95 PRO A N 1
ATOM 826 C CA . PRO A 1 95 ? 7.735 -6.378 13.151 1.00 93.81 95 PRO A CA 1
ATOM 827 C C . PRO A 1 95 ? 9.091 -5.647 13.291 1.00 93.81 95 PRO A C 1
ATOM 829 O O . PRO A 1 95 ? 9.245 -4.533 12.782 1.00 93.81 95 PRO A O 1
ATOM 832 N N . PRO A 1 96 ? 10.080 -6.232 13.999 1.00 90.38 96 PRO A N 1
ATOM 833 C CA . PRO A 1 96 ? 11.407 -5.624 14.173 1.00 90.38 96 PRO A CA 1
ATOM 834 C C . PRO A 1 96 ? 12.143 -5.366 12.851 1.00 90.38 96 PRO A C 1
ATOM 836 O O . PRO A 1 96 ? 12.878 -4.390 12.728 1.00 90.38 96 PRO A O 1
ATOM 839 N N . THR A 1 97 ? 11.919 -6.241 11.875 1.00 92.19 97 THR A N 1
ATOM 840 C CA . THR A 1 97 ? 12.338 -6.135 10.473 1.00 92.19 97 THR A CA 1
ATOM 841 C C . THR A 1 97 ? 11.099 -6.225 9.595 1.00 92.19 97 THR A C 1
ATOM 843 O O . THR A 1 97 ? 10.062 -6.677 10.073 1.00 92.19 97 THR A O 1
ATOM 846 N N . TYR A 1 98 ? 11.184 -5.859 8.317 1.00 94.06 98 TYR A N 1
ATOM 847 C CA . TYR A 1 98 ? 10.048 -6.047 7.415 1.00 94.06 98 TYR A CA 1
ATOM 848 C C . TYR A 1 98 ? 9.583 -7.512 7.367 1.00 94.06 98 TYR A C 1
ATOM 850 O O . TYR A 1 98 ? 10.384 -8.441 7.492 1.00 94.06 98 TYR A O 1
ATOM 858 N N . ALA A 1 99 ? 8.274 -7.708 7.214 1.00 96.56 99 ALA A N 1
ATOM 859 C CA . ALA A 1 99 ? 7.662 -9.020 7.093 1.00 96.56 99 ALA A CA 1
ATOM 860 C C . ALA A 1 99 ? 7.732 -9.511 5.649 1.00 96.56 99 ALA A C 1
ATOM 862 O O . ALA A 1 99 ? 7.192 -8.872 4.747 1.00 96.56 99 ALA A O 1
ATOM 863 N N . SER A 1 100 ? 8.350 -10.673 5.467 1.00 97.12 100 SER A N 1
ATOM 864 C CA . SER A 1 100 ? 8.355 -11.389 4.197 1.00 97.12 100 SER A CA 1
ATOM 865 C C . SER A 1 100 ? 6.949 -11.888 3.844 1.00 97.12 100 SER A C 1
ATOM 867 O O . SER A 1 100 ? 6.217 -12.388 4.707 1.00 97.12 100 SER A O 1
ATOM 869 N N . THR A 1 101 ? 6.578 -11.722 2.577 1.00 97.38 101 THR A N 1
ATOM 870 C CA . THR A 1 101 ? 5.402 -12.346 1.952 1.00 97.38 101 THR A CA 1
ATOM 871 C C . THR A 1 101 ? 5.774 -13.601 1.163 1.00 97.38 101 THR A C 1
ATOM 873 O O . THR A 1 101 ? 4.900 -14.402 0.847 1.00 97.38 101 THR A O 1
ATOM 876 N N . GLY A 1 102 ? 7.057 -13.769 0.833 1.00 97.31 102 GLY A N 1
ATOM 877 C CA . GLY A 1 102 ? 7.565 -14.790 -0.077 1.00 97.31 102 GLY A CA 1
ATOM 878 C C . GLY A 1 102 ? 7.188 -14.552 -1.541 1.00 97.31 102 GLY A C 1
ATOM 879 O O . GLY A 1 102 ? 7.422 -15.432 -2.364 1.00 97.31 102 GLY A O 1
ATOM 880 N N . VAL A 1 103 ? 6.589 -13.402 -1.873 1.00 98.12 103 VAL A N 1
ATOM 881 C CA . VAL A 1 103 ? 6.108 -13.097 -3.224 1.00 98.12 103 VAL A CA 1
ATOM 882 C C . VAL A 1 103 ? 7.035 -12.078 -3.890 1.00 98.12 103 VAL A C 1
ATOM 884 O O . VAL A 1 103 ? 7.124 -10.937 -3.419 1.00 98.12 103 VAL A O 1
ATOM 887 N N . PRO A 1 104 ? 7.704 -12.443 -4.998 1.00 98.31 104 PRO A N 1
ATOM 888 C CA . PRO A 1 104 ? 8.443 -11.494 -5.819 1.00 98.31 104 PRO A CA 1
ATOM 889 C C . PRO A 1 104 ? 7.549 -10.342 -6.285 1.00 98.31 104 PRO A C 1
ATOM 891 O O . PRO A 1 104 ? 6.429 -10.558 -6.748 1.00 98.31 104 PRO A O 1
ATOM 894 N N . VAL A 1 105 ? 8.056 -9.108 -6.244 1.00 98.38 105 VAL A N 1
ATOM 895 C CA . VAL A 1 105 ? 7.346 -7.934 -6.781 1.00 98.38 105 VAL A CA 1
ATOM 896 C C . VAL A 1 105 ? 7.008 -8.145 -8.256 1.00 98.38 105 VAL A C 1
ATOM 898 O O . VAL A 1 105 ? 5.940 -7.735 -8.699 1.00 98.38 105 VAL A O 1
ATOM 901 N N . ARG A 1 106 ? 7.871 -8.844 -9.006 1.00 98.19 106 ARG A N 1
ATOM 902 C CA . ARG A 1 106 ? 7.628 -9.214 -10.407 1.00 98.19 106 ARG A CA 1
ATOM 903 C C . ARG A 1 106 ? 6.283 -9.910 -10.613 1.00 98.19 106 ARG A C 1
ATOM 905 O O . ARG A 1 106 ? 5.571 -9.567 -11.550 1.00 98.19 106 ARG A O 1
ATOM 912 N N . ASP A 1 107 ? 5.929 -10.833 -9.722 1.00 98.12 107 ASP A N 1
ATOM 913 C CA . ASP A 1 107 ? 4.729 -11.672 -9.834 1.00 98.12 107 ASP A CA 1
ATOM 914 C C . ASP A 1 107 ? 3.444 -10.901 -9.497 1.00 98.12 107 ASP A C 1
ATOM 916 O O . ASP A 1 107 ? 2.336 -11.336 -9.808 1.00 98.12 107 ASP A O 1
ATOM 920 N N . LEU A 1 108 ? 3.588 -9.729 -8.877 1.00 98.12 108 LEU A N 1
ATOM 921 C CA . LEU A 1 108 ? 2.493 -8.811 -8.586 1.00 98.12 108 LEU A CA 1
ATOM 922 C C . LEU A 1 108 ? 2.195 -7.854 -9.746 1.00 98.12 108 LEU A C 1
ATOM 924 O O . LEU A 1 108 ? 1.168 -7.169 -9.725 1.00 98.12 108 LEU A O 1
ATOM 928 N N . LEU A 1 109 ? 3.092 -7.766 -10.730 1.00 98.31 109 LEU A N 1
ATOM 929 C CA . LEU A 1 109 ? 3.016 -6.805 -11.820 1.00 98.31 109 LEU A CA 1
ATOM 930 C C . LEU A 1 109 ? 2.512 -7.465 -13.111 1.00 98.31 109 LEU A C 1
ATOM 932 O O . LEU A 1 109 ? 2.956 -8.555 -13.470 1.00 98.31 109 LEU A O 1
ATOM 936 N N . PRO A 1 110 ? 1.634 -6.787 -13.871 1.00 97.94 110 PRO A N 1
ATOM 937 C CA . PRO A 1 110 ? 1.295 -7.213 -15.223 1.00 97.94 110 PRO A CA 1
ATOM 938 C C . PRO A 1 110 ? 2.524 -7.278 -16.137 1.00 97.94 110 PRO A C 1
ATOM 940 O O . PRO A 1 110 ? 3.451 -6.470 -16.023 1.00 97.94 110 PRO A O 1
ATOM 943 N N . ALA A 1 111 ? 2.499 -8.196 -17.105 1.00 97.88 111 ALA A N 1
ATOM 944 C CA . ALA A 1 111 ? 3.602 -8.406 -18.042 1.00 97.88 111 ALA A CA 1
ATOM 945 C C . ALA A 1 111 ? 3.954 -7.137 -18.843 1.00 97.88 111 ALA A C 1
ATOM 947 O O . ALA A 1 111 ? 5.123 -6.884 -19.134 1.00 97.88 111 ALA A O 1
ATOM 948 N N . GLU A 1 112 ? 2.964 -6.302 -19.162 1.00 97.25 112 GLU A N 1
ATOM 949 C CA . GLU A 1 112 ? 3.153 -5.033 -19.867 1.00 97.25 112 GLU A CA 1
ATOM 950 C C . GLU A 1 112 ? 3.965 -4.030 -19.043 1.00 97.25 112 GLU A C 1
ATOM 952 O O . GLU A 1 112 ? 4.751 -3.262 -19.597 1.00 97.25 112 GLU A O 1
ATOM 957 N N . VAL A 1 113 ? 3.799 -4.043 -17.719 1.00 97.75 113 VAL A N 1
ATOM 958 C CA . VAL A 1 113 ? 4.536 -3.159 -16.807 1.00 97.75 113 VAL A CA 1
ATOM 959 C C . VAL A 1 113 ? 5.977 -3.627 -16.690 1.00 97.75 113 VAL A C 1
ATOM 961 O O . VAL A 1 113 ? 6.888 -2.809 -16.765 1.00 97.75 113 VAL A O 1
ATOM 964 N N . ILE A 1 114 ? 6.201 -4.938 -16.600 1.00 98.31 114 ILE A N 1
ATOM 965 C CA . ILE A 1 114 ? 7.549 -5.513 -16.630 1.00 98.31 114 ILE A CA 1
ATOM 966 C C . ILE A 1 114 ? 8.280 -5.139 -17.921 1.00 98.31 114 ILE A C 1
ATOM 968 O O . ILE A 1 114 ? 9.394 -4.621 -17.868 1.00 98.31 114 ILE A O 1
ATOM 972 N N . LYS A 1 115 ? 7.631 -5.309 -19.077 1.00 98.00 115 LYS A N 1
ATOM 973 C CA . LYS A 1 115 ? 8.203 -4.918 -20.370 1.00 98.00 115 LYS A CA 1
ATOM 974 C C . LYS A 1 115 ? 8.521 -3.418 -20.427 1.00 98.00 115 LYS A C 1
ATOM 976 O O . LYS A 1 115 ? 9.577 -3.029 -20.917 1.00 98.00 115 LYS A O 1
ATOM 981 N N . MET A 1 116 ? 7.638 -2.571 -19.892 1.00 97.12 116 MET A N 1
ATOM 982 C CA . MET A 1 116 ? 7.879 -1.128 -19.791 1.00 97.12 116 MET A CA 1
ATOM 983 C C . MET A 1 116 ? 9.114 -0.816 -18.929 1.00 97.12 116 MET A C 1
ATOM 985 O O . MET A 1 116 ? 9.882 0.079 -19.284 1.00 97.12 116 MET A O 1
ATOM 989 N N . LEU A 1 117 ? 9.325 -1.531 -17.820 1.00 97.81 117 LEU A N 1
ATOM 990 C CA . LEU A 1 117 ? 10.508 -1.359 -16.971 1.00 97.81 117 LEU A CA 1
ATOM 991 C C . LEU A 1 117 ? 11.785 -1.776 -17.707 1.00 97.81 117 LEU A C 1
ATOM 993 O O . LEU A 1 117 ? 12.751 -1.018 -17.710 1.00 97.81 117 LEU A O 1
ATOM 997 N N . GLU A 1 118 ? 11.775 -2.925 -18.385 1.00 98.06 118 GLU A N 1
ATOM 998 C CA . GLU A 1 118 ? 12.897 -3.402 -19.208 1.00 98.06 118 GLU A CA 1
ATOM 999 C C . GLU A 1 118 ? 13.271 -2.385 -20.302 1.00 98.06 118 GLU A C 1
ATOM 1001 O O . GLU A 1 118 ? 14.444 -2.050 -20.488 1.00 98.06 118 GLU A O 1
ATOM 1006 N N . GLU A 1 119 ? 12.272 -1.836 -20.997 1.00 97.69 119 GLU A N 1
ATOM 1007 C CA . GLU A 1 119 ? 12.471 -0.791 -22.003 1.00 97.69 119 GLU A CA 1
ATOM 1008 C C . GLU A 1 119 ? 12.998 0.509 -21.383 1.00 97.69 119 GLU A C 1
ATOM 1010 O O . GLU A 1 119 ? 13.928 1.107 -21.927 1.00 97.69 119 GLU A O 1
ATOM 1015 N N . SER A 1 120 ? 12.456 0.925 -20.236 1.00 96.12 120 SER A N 1
ATOM 1016 C CA . SER A 1 120 ? 12.896 2.128 -19.519 1.00 96.12 120 SER A CA 1
ATOM 1017 C C . SER A 1 120 ? 14.347 2.014 -19.063 1.00 96.12 120 SER A C 1
ATOM 1019 O O . SER A 1 120 ? 15.108 2.959 -19.242 1.00 96.12 120 SER A O 1
ATOM 1021 N N . VAL A 1 121 ? 14.767 0.854 -18.551 1.00 97.00 121 VAL A N 1
ATOM 1022 C CA . VAL A 1 121 ? 16.169 0.586 -18.191 1.00 97.00 121 VAL A CA 1
ATOM 1023 C C . VAL A 1 121 ? 17.070 0.699 -19.419 1.00 97.00 121 VAL A C 1
ATOM 1025 O O . VAL A 1 121 ? 18.052 1.438 -19.394 1.00 97.00 121 VAL A O 1
ATOM 1028 N N . ARG A 1 122 ? 16.711 0.041 -20.529 1.00 96.94 122 ARG A N 1
ATOM 1029 C CA . ARG A 1 122 ? 17.496 0.080 -21.776 1.00 96.94 122 ARG A CA 1
ATOM 1030 C C . ARG A 1 122 ? 17.644 1.497 -22.340 1.00 96.94 122 ARG A C 1
ATOM 1032 O O . ARG A 1 122 ? 18.670 1.810 -22.934 1.00 96.94 122 ARG A O 1
ATOM 1039 N N . MET A 1 123 ? 16.618 2.330 -22.184 1.00 96.25 123 MET A N 1
ATOM 1040 C CA . MET A 1 123 ? 16.580 3.698 -22.709 1.00 96.25 123 MET A CA 1
ATOM 1041 C C . MET A 1 123 ? 17.121 4.753 -21.730 1.00 96.25 123 MET A C 1
ATOM 1043 O O . MET A 1 123 ? 17.105 5.935 -22.066 1.00 96.25 123 MET A O 1
ATOM 1047 N N . GLY A 1 124 ? 17.568 4.365 -20.530 1.00 93.81 124 GLY A N 1
ATOM 1048 C CA . GLY A 1 124 ? 18.018 5.311 -19.500 1.00 93.81 124 GLY A CA 1
ATOM 1049 C C . GLY A 1 124 ? 16.889 6.162 -18.900 1.00 93.81 124 GLY A C 1
ATOM 1050 O O . GLY A 1 124 ? 17.121 7.282 -18.459 1.00 93.81 124 GLY A O 1
ATOM 1051 N N . GLY A 1 125 ? 15.652 5.657 -18.913 1.00 91.56 125 GLY A N 1
ATOM 1052 C CA . GLY A 1 125 ? 14.466 6.310 -18.348 1.00 91.56 125 GLY A CA 1
ATOM 1053 C C . GLY A 1 125 ? 14.267 6.087 -16.843 1.00 91.56 125 GLY A C 1
ATOM 1054 O O . GLY A 1 125 ? 13.346 6.662 -16.268 1.00 91.56 125 GLY A O 1
ATOM 1055 N N . ILE A 1 126 ? 15.106 5.259 -16.213 1.00 94.94 126 ILE A N 1
ATOM 1056 C CA . ILE A 1 126 ? 15.122 5.021 -14.764 1.00 94.94 126 ILE A CA 1
ATOM 1057 C C . ILE A 1 126 ? 16.290 5.790 -14.155 1.00 94.94 126 ILE A C 1
ATOM 1059 O O . ILE A 1 126 ? 17.403 5.745 -14.674 1.00 94.94 126 ILE A O 1
ATOM 1063 N N . SER A 1 127 ? 16.041 6.488 -13.050 1.00 94.50 127 SER A N 1
ATOM 1064 C CA . SER A 1 127 ? 17.087 7.227 -12.344 1.00 94.50 127 SER A CA 1
ATOM 1065 C C . SER A 1 127 ? 18.069 6.294 -11.624 1.00 94.50 127 SER A C 1
ATOM 1067 O O . SER A 1 127 ? 17.680 5.235 -11.132 1.00 94.50 127 SER A O 1
ATOM 1069 N N . ASP A 1 128 ? 19.329 6.718 -11.469 1.00 94.25 128 ASP A N 1
ATOM 1070 C CA . ASP A 1 128 ? 20.374 5.922 -10.798 1.00 94.25 128 ASP A CA 1
ATOM 1071 C C . ASP A 1 128 ? 19.952 5.445 -9.399 1.00 94.25 128 ASP A C 1
ATOM 1073 O O . ASP A 1 128 ? 20.205 4.306 -9.018 1.00 94.25 128 ASP A O 1
ATOM 1077 N N . LYS A 1 129 ? 19.220 6.286 -8.650 1.00 94.56 129 LYS A N 1
ATOM 1078 C CA . LYS A 1 129 ? 18.693 5.954 -7.311 1.00 94.56 129 LYS A CA 1
ATOM 1079 C C . LYS A 1 129 ? 17.745 4.748 -7.294 1.00 94.56 129 LYS A C 1
ATOM 1081 O O . LYS A 1 129 ? 17.488 4.191 -6.232 1.00 94.56 129 LYS A O 1
ATOM 1086 N N . HIS A 1 130 ? 17.163 4.404 -8.436 1.00 95.50 130 HIS A N 1
ATOM 1087 C CA . HIS A 1 130 ? 16.132 3.387 -8.585 1.00 95.50 130 HIS A CA 1
ATOM 1088 C C . HIS A 1 130 ? 16.589 2.201 -9.440 1.00 95.50 130 HIS A C 1
ATOM 1090 O O . HIS A 1 130 ? 15.928 1.163 -9.431 1.00 95.50 130 HIS A O 1
ATOM 1096 N N . LEU A 1 131 ? 17.701 2.336 -10.163 1.00 96.19 131 LEU A N 1
ATOM 1097 C CA . LEU A 1 131 ? 18.146 1.371 -11.162 1.00 96.19 131 LEU A CA 1
ATOM 1098 C C . LEU A 1 131 ? 18.397 -0.021 -10.565 1.00 96.19 131 LEU A C 1
ATOM 1100 O O . LEU A 1 131 ? 17.841 -1.004 -11.052 1.00 96.19 131 LEU A O 1
ATOM 1104 N N . ASP A 1 132 ? 19.140 -0.095 -9.457 1.00 97.50 132 ASP A N 1
ATOM 1105 C CA . ASP A 1 132 ? 19.423 -1.360 -8.762 1.00 97.50 132 ASP A CA 1
ATOM 1106 C C . ASP A 1 132 ? 18.143 -2.068 -8.306 1.00 97.50 132 ASP A C 1
ATOM 1108 O O . ASP A 1 132 ? 18.027 -3.289 -8.394 1.00 97.50 132 ASP A O 1
ATOM 1112 N N . TYR A 1 133 ? 17.166 -1.299 -7.821 1.00 97.06 133 TYR A N 1
ATOM 1113 C CA . TYR A 1 133 ? 15.871 -1.832 -7.412 1.00 97.06 133 TYR A CA 1
ATOM 1114 C C . TYR A 1 133 ? 15.099 -2.389 -8.617 1.00 97.06 133 TYR A C 1
ATOM 1116 O O . TYR A 1 133 ? 14.610 -3.515 -8.559 1.00 97.06 133 TYR A O 1
ATOM 1124 N N . VAL A 1 134 ? 15.044 -1.659 -9.739 1.00 97.50 134 VAL A N 1
ATOM 1125 C CA . VAL A 1 134 ? 14.374 -2.140 -10.961 1.00 97.50 134 VAL A CA 1
ATOM 1126 C C . VAL A 1 134 ? 15.012 -3.419 -11.484 1.00 97.50 134 VAL A C 1
ATOM 1128 O O . VAL A 1 134 ? 14.286 -4.331 -11.875 1.00 97.50 134 VAL A O 1
ATOM 1131 N N . HIS A 1 135 ? 16.341 -3.524 -11.462 1.00 98.12 135 HIS A N 1
ATOM 1132 C CA . HIS A 1 135 ? 17.024 -4.747 -11.875 1.00 98.12 135 HIS A CA 1
ATOM 1133 C C . HIS A 1 135 ? 16.591 -5.957 -11.047 1.00 98.12 135 HIS A C 1
ATOM 1135 O O . HIS A 1 135 ? 16.256 -6.982 -11.637 1.00 98.12 135 HIS A O 1
ATOM 1141 N N . ARG A 1 136 ? 16.511 -5.819 -9.717 1.00 98.38 136 ARG A N 1
ATOM 1142 C CA . ARG A 1 136 ? 16.037 -6.896 -8.832 1.00 98.38 136 ARG A CA 1
ATOM 1143 C C . ARG A 1 136 ? 14.558 -7.226 -9.031 1.00 98.38 136 ARG A C 1
ATOM 1145 O O . ARG A 1 136 ? 14.164 -8.386 -8.948 1.00 98.38 136 ARG A O 1
ATOM 1152 N N . VAL A 1 137 ? 13.721 -6.232 -9.339 1.00 98.25 137 VAL A N 1
ATOM 1153 C CA . VAL A 1 137 ? 12.315 -6.476 -9.705 1.00 98.25 137 VAL A CA 1
ATOM 1154 C C . VAL A 1 137 ? 12.232 -7.257 -11.015 1.00 98.25 137 VAL A C 1
ATOM 1156 O O . VAL A 1 137 ? 11.503 -8.239 -11.095 1.00 98.25 137 VAL A O 1
ATOM 1159 N N . ILE A 1 138 ? 12.987 -6.869 -12.044 1.00 97.94 138 ILE A N 1
ATOM 1160 C CA . ILE A 1 138 ? 12.982 -7.566 -13.335 1.00 97.94 138 ILE A CA 1
ATOM 1161 C C . ILE A 1 138 ? 13.549 -8.986 -13.189 1.00 97.94 138 ILE A C 1
ATOM 1163 O O . ILE A 1 138 ? 12.986 -9.906 -13.776 1.00 97.94 138 ILE A O 1
ATOM 1167 N N . SER A 1 139 ? 14.603 -9.204 -12.402 1.00 97.62 139 SER A N 1
ATOM 1168 C CA . SER A 1 139 ? 15.162 -10.547 -12.176 1.00 97.62 139 SER A CA 1
ATOM 1169 C C . SER A 1 139 ? 14.270 -11.444 -11.306 1.00 97.62 139 SER A C 1
ATOM 1171 O O . SER A 1 139 ? 14.458 -12.658 -11.306 1.00 97.62 139 SER A O 1
ATOM 1173 N N . GLY A 1 140 ? 13.283 -10.875 -10.603 1.00 97.56 140 GLY A N 1
ATOM 1174 C CA . GLY A 1 140 ? 12.440 -11.596 -9.644 1.00 97.56 140 GLY A CA 1
ATOM 1175 C C . GLY A 1 140 ? 13.096 -11.796 -8.273 1.00 97.56 140 GLY A C 1
ATOM 1176 O O . GLY A 1 140 ? 12.582 -12.554 -7.459 1.00 97.56 140 GLY A O 1
ATOM 1177 N N . GLU A 1 141 ? 14.215 -11.122 -8.010 1.00 98.00 141 GLU A N 1
ATOM 1178 C CA . GLU A 1 141 ? 14.943 -11.176 -6.736 1.00 98.00 141 GLU A CA 1
ATOM 1179 C C . GLU A 1 141 ? 14.368 -10.217 -5.683 1.00 98.00 141 GLU A C 1
ATOM 1181 O O . GLU A 1 141 ? 14.588 -10.407 -4.488 1.00 98.00 141 GLU A O 1
ATOM 1186 N N . GLU A 1 142 ? 13.648 -9.174 -6.104 1.00 97.94 142 GLU A N 1
ATOM 1187 C CA . GLU A 1 142 ? 13.002 -8.235 -5.186 1.00 97.94 142 GLU A CA 1
ATOM 1188 C C . GLU A 1 142 ? 11.667 -8.802 -4.688 1.00 97.94 142 GLU A C 1
ATOM 1190 O O . GLU A 1 142 ? 10.723 -8.974 -5.461 1.00 97.94 142 GLU A O 1
ATOM 1195 N N . GLU A 1 143 ? 11.570 -9.051 -3.384 1.00 97.62 143 GLU A N 1
ATOM 1196 C CA . GLU A 1 143 ? 10.351 -9.507 -2.715 1.00 97.62 143 GLU A CA 1
ATOM 1197 C C . GLU A 1 143 ? 9.493 -8.329 -2.233 1.00 97.62 143 GLU A C 1
ATOM 1199 O O . GLU A 1 143 ? 10.009 -7.301 -1.792 1.00 97.62 143 GLU A O 1
ATOM 1204 N N . PHE A 1 144 ? 8.165 -8.478 -2.240 1.00 98.00 144 PHE A N 1
ATOM 1205 C CA . PHE A 1 144 ? 7.308 -7.543 -1.520 1.00 98.00 144 PHE A CA 1
ATOM 1206 C C . PHE A 1 144 ? 7.428 -7.756 -0.006 1.00 98.00 144 PHE A C 1
ATOM 1208 O O . PHE A 1 144 ? 7.059 -8.808 0.524 1.00 98.00 144 PHE A 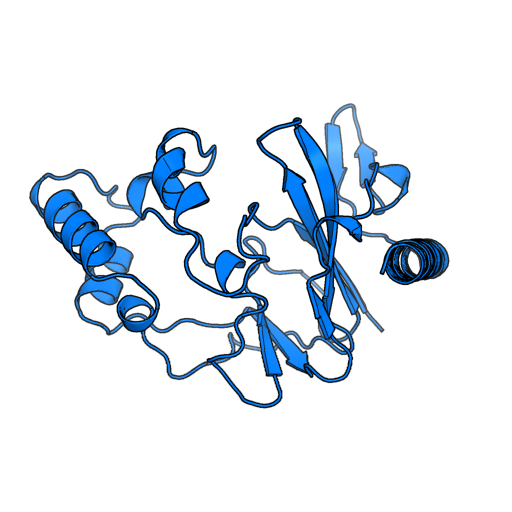O 1
ATOM 1215 N N . LEU A 1 145 ? 7.869 -6.718 0.705 1.00 96.81 145 LEU A N 1
ATOM 1216 C CA . LEU A 1 145 ? 8.030 -6.734 2.155 1.00 96.81 145 LEU A CA 1
ATOM 1217 C C . LEU A 1 145 ? 7.023 -5.803 2.849 1.00 96.81 145 LEU A C 1
ATOM 1219 O O . LEU A 1 145 ? 6.921 -4.613 2.543 1.00 96.81 145 LEU A O 1
ATOM 1223 N N . GLY A 1 146 ? 6.295 -6.339 3.829 1.00 96.31 146 GLY A N 1
ATOM 1224 C CA . GLY A 1 146 ? 5.336 -5.593 4.641 1.00 96.31 146 GLY A CA 1
ATOM 1225 C C . GLY A 1 146 ? 6.001 -4.857 5.808 1.00 96.31 146 GLY A C 1
ATOM 1226 O O . GLY A 1 146 ? 6.713 -5.451 6.614 1.00 96.31 146 GLY A O 1
ATOM 1227 N N . ILE A 1 147 ? 5.709 -3.566 5.961 1.00 96.31 147 ILE A N 1
ATOM 1228 C CA . ILE A 1 147 ? 6.092 -2.761 7.136 1.00 96.31 147 ILE A CA 1
ATOM 1229 C C . ILE A 1 147 ? 5.140 -3.023 8.308 1.00 96.31 147 ILE A C 1
ATOM 1231 O O . ILE A 1 147 ? 5.532 -2.959 9.472 1.00 96.31 147 ILE A O 1
ATOM 1235 N N . LEU A 1 148 ? 3.876 -3.301 7.997 1.00 97.00 148 LEU A N 1
ATOM 1236 C CA . LEU A 1 148 ? 2.823 -3.621 8.949 1.00 97.00 148 LEU A CA 1
ATOM 1237 C C . LEU A 1 148 ? 2.226 -4.979 8.604 1.00 97.00 148 LEU A C 1
ATOM 1239 O O . LEU A 1 148 ? 2.009 -5.278 7.432 1.00 97.00 148 LEU A O 1
ATOM 1243 N N . VAL A 1 149 ? 1.889 -5.757 9.624 1.00 98.00 149 VAL A N 1
ATOM 1244 C CA . VAL A 1 149 ? 1.122 -6.998 9.480 1.00 98.00 149 VAL A CA 1
ATOM 1245 C C . VAL A 1 149 ? -0.127 -6.886 10.331 1.00 98.00 149 VAL A C 1
ATOM 1247 O O . VAL A 1 149 ? -0.034 -6.499 11.494 1.00 98.00 149 VAL A O 1
ATOM 1250 N N . ALA A 1 150 ? -1.288 -7.215 9.775 1.00 98.38 150 ALA A N 1
ATOM 1251 C CA . ALA A 1 150 ? -2.548 -7.150 10.506 1.00 98.38 150 ALA A CA 1
ATOM 1252 C C . ALA A 1 150 ? -3.466 -8.327 10.165 1.00 98.38 150 ALA A C 1
ATOM 1254 O O . ALA A 1 150 ? -3.497 -8.749 9.008 1.00 98.38 150 ALA A O 1
ATOM 1255 N N . PRO A 1 151 ? -4.224 -8.858 11.134 1.00 98.38 151 PRO A N 1
ATOM 1256 C CA . PRO A 1 151 ? -5.218 -9.892 10.873 1.00 98.38 151 PRO A CA 1
ATOM 1257 C C . PRO A 1 151 ? -6.377 -9.348 10.024 1.00 98.38 151 PRO A C 1
ATOM 1259 O O . PRO A 1 151 ? -6.883 -8.247 10.263 1.00 98.38 151 PRO A O 1
ATOM 1262 N N . LYS A 1 152 ? -6.820 -10.128 9.033 1.00 98.25 152 LYS A N 1
ATOM 1263 C CA . LYS A 1 152 ? -7.928 -9.750 8.139 1.00 98.25 152 LYS A CA 1
ATOM 1264 C C . LYS A 1 152 ? -9.281 -9.719 8.846 1.00 98.25 152 LYS A C 1
ATOM 1266 O O . LYS A 1 152 ? -10.123 -8.908 8.488 1.00 98.25 152 LYS A O 1
ATOM 1271 N N . GLU A 1 153 ? -9.485 -10.566 9.855 1.00 97.62 153 GLU A N 1
ATOM 1272 C CA . GLU A 1 153 ? -10.773 -10.723 10.555 1.00 97.62 153 GLU A CA 1
ATOM 1273 C C . GLU A 1 153 ? -11.302 -9.429 11.192 1.00 97.62 153 GLU A C 1
ATOM 1275 O O . GLU A 1 153 ? -12.506 -9.275 11.388 1.00 97.62 153 GLU A O 1
ATOM 1280 N N . CYS A 1 154 ? -10.412 -8.481 11.488 1.00 96.31 154 CYS A N 1
ATOM 1281 C CA . CYS A 1 154 ? -10.756 -7.194 12.077 1.00 96.31 154 CYS A CA 1
ATOM 1282 C C . CYS A 1 154 ? -10.154 -6.001 11.316 1.00 96.31 154 CYS A C 1
ATOM 1284 O O . CYS A 1 154 ? -10.143 -4.892 11.841 1.00 96.31 154 CYS A O 1
ATOM 1286 N N . SER A 1 155 ? -9.685 -6.200 10.082 1.00 98.00 155 SER A N 1
ATOM 1287 C CA . SER A 1 155 ? -9.092 -5.153 9.240 1.00 98.00 155 SER A CA 1
ATOM 1288 C C . SER A 1 155 ? -9.827 -5.053 7.908 1.00 98.00 155 SER A C 1
ATOM 1290 O O . SER A 1 155 ? -10.209 -6.069 7.333 1.00 98.00 155 SER A O 1
ATOM 1292 N N . ALA A 1 156 ? -10.007 -3.843 7.375 1.00 96.69 156 ALA A N 1
ATOM 1293 C CA . ALA A 1 156 ? -10.768 -3.662 6.141 1.00 96.69 156 ALA A CA 1
ATOM 1294 C C . ALA A 1 156 ? -10.367 -2.413 5.351 1.00 96.69 156 ALA A C 1
ATOM 1296 O O . ALA A 1 156 ? -10.145 -1.346 5.926 1.00 96.69 156 ALA A O 1
ATOM 1297 N N . SER A 1 157 ? -10.353 -2.545 4.023 1.00 96.94 157 SER A N 1
ATOM 1298 C CA . SER A 1 157 ? -10.544 -1.432 3.088 1.00 96.94 157 SER A CA 1
ATOM 1299 C C . SER A 1 157 ? -12.039 -1.227 2.875 1.00 96.94 157 SER A C 1
ATOM 1301 O O . SER A 1 157 ? -12.765 -2.209 2.687 1.00 96.94 157 SER A O 1
ATOM 1303 N N . PHE A 1 158 ? -12.496 0.014 2.827 1.00 96.31 158 PHE A N 1
ATOM 1304 C CA . PHE A 1 158 ? -13.910 0.310 2.622 1.00 96.31 158 PHE A CA 1
ATOM 1305 C C . PHE A 1 158 ? -14.322 0.229 1.151 1.00 96.31 158 PHE A C 1
ATOM 1307 O O . PHE A 1 158 ? -13.495 0.235 0.235 1.00 96.31 158 PHE A O 1
ATOM 1314 N N . LEU A 1 159 ? -15.632 0.156 0.924 1.00 94.56 159 LEU A N 1
ATOM 1315 C CA . LEU A 1 159 ? -16.207 0.468 -0.382 1.00 94.56 159 LEU A CA 1
ATOM 1316 C C . LEU A 1 159 ? -16.151 1.991 -0.618 1.00 94.56 159 LEU A C 1
ATOM 1318 O O . LEU A 1 159 ? -16.195 2.738 0.363 1.00 94.56 159 LEU A O 1
ATOM 1322 N N . PRO A 1 160 ? -16.056 2.477 -1.872 1.00 93.25 160 PRO A N 1
ATOM 1323 C CA . PRO A 1 160 ? -15.951 3.912 -2.153 1.00 93.25 160 PRO A CA 1
ATOM 1324 C C . PRO A 1 160 ? -17.067 4.768 -1.535 1.00 93.25 160 PRO A C 1
ATOM 1326 O O . PRO A 1 160 ? -16.805 5.865 -1.048 1.00 93.25 160 PRO A O 1
ATOM 1329 N N . GLU A 1 161 ? -18.297 4.261 -1.500 1.00 92.62 161 GLU A N 1
ATOM 1330 C CA . GLU A 1 161 ? -19.459 4.888 -0.859 1.00 92.62 161 GLU A CA 1
ATOM 1331 C C . GLU A 1 161 ? -19.308 5.037 0.664 1.00 92.62 161 GLU A C 1
ATOM 1333 O O . GLU A 1 161 ? -19.860 5.966 1.260 1.00 92.62 161 GLU A O 1
ATOM 1338 N N . ALA A 1 162 ? -18.500 4.174 1.282 1.00 94.75 162 ALA A N 1
ATOM 1339 C CA . ALA A 1 162 ? -18.217 4.181 2.709 1.00 94.75 162 ALA A CA 1
ATOM 1340 C C . ALA A 1 162 ? -16.997 5.025 3.097 1.00 94.75 162 ALA A C 1
ATOM 1342 O O . ALA A 1 162 ? -16.706 5.183 4.284 1.00 94.75 162 ALA A O 1
ATOM 1343 N N . TYR A 1 163 ? -16.304 5.628 2.125 1.00 96.50 163 TYR A N 1
ATOM 1344 C CA . TYR A 1 163 ? -15.233 6.572 2.419 1.00 96.50 163 TYR A CA 1
ATOM 1345 C C . TYR A 1 163 ? -15.766 7.776 3.200 1.00 96.50 163 TYR A C 1
ATOM 1347 O O . TYR A 1 163 ? -16.788 8.385 2.862 1.00 96.50 163 TYR A O 1
ATOM 1355 N N . VAL A 1 164 ? -15.029 8.142 4.246 1.00 96.44 164 VAL A N 1
ATOM 1356 C CA . VAL A 1 164 ? -15.336 9.296 5.094 1.00 96.44 164 VAL A CA 1
ATOM 1357 C C . VAL A 1 164 ? -14.369 10.409 4.730 1.00 96.44 164 VAL A C 1
ATOM 1359 O O . VAL A 1 164 ? -13.160 10.221 4.836 1.00 96.44 164 VAL A O 1
ATOM 1362 N N . GLU A 1 165 ? -14.875 11.551 4.265 1.00 95.19 165 GLU A N 1
ATOM 1363 C CA . GLU A 1 165 ? -14.031 12.730 4.044 1.00 95.19 165 GLU A CA 1
ATOM 1364 C C . GLU A 1 165 ? -13.420 13.159 5.384 1.00 95.19 165 GLU A C 1
ATOM 1366 O O . GLU A 1 165 ? -14.130 13.241 6.386 1.00 95.19 165 GLU A O 1
ATOM 1371 N N . VAL A 1 166 ? -12.105 13.380 5.412 1.00 91.69 166 VAL A N 1
ATOM 1372 C CA . VAL A 1 166 ? -11.382 13.772 6.627 1.00 91.69 166 VAL A CA 1
ATOM 1373 C C . VAL A 1 166 ? -10.747 15.138 6.470 1.00 91.69 166 VAL A C 1
ATOM 1375 O O . VAL A 1 166 ? -10.121 15.455 5.456 1.00 91.69 166 VAL A O 1
ATOM 1378 N N . HIS A 1 167 ? -10.839 15.915 7.537 1.00 86.94 167 HIS A N 1
ATOM 1379 C CA . HIS A 1 167 ? -10.144 17.175 7.692 1.00 86.94 167 HIS A CA 1
ATOM 1380 C C . HIS A 1 167 ? -8.987 17.031 8.693 1.00 86.94 167 HIS A C 1
ATOM 1382 O O . HIS A 1 167 ? -8.923 16.069 9.465 1.00 86.94 167 HIS A O 1
ATOM 1388 N N . PRO A 1 168 ? -8.016 17.957 8.684 1.00 80.12 168 PRO A N 1
ATOM 1389 C CA . PRO A 1 168 ? -6.856 17.916 9.575 1.00 80.12 168 PRO A CA 1
ATOM 1390 C C . PRO A 1 168 ? -7.200 17.725 11.063 1.00 80.12 168 PRO A C 1
ATOM 1392 O O . PRO A 1 168 ? -6.459 17.050 11.787 1.00 80.12 168 PRO A O 1
ATOM 1395 N N . GLU A 1 169 ? -8.334 18.266 11.515 1.00 79.31 169 GLU A N 1
ATOM 1396 C CA . GLU A 1 169 ? -8.810 18.150 12.894 1.00 79.31 169 GLU A CA 1
ATOM 1397 C C . GLU A 1 169 ? -9.261 16.725 13.236 1.00 79.31 169 GLU A C 1
ATOM 1399 O O . GLU A 1 169 ? -9.225 16.345 14.403 1.00 79.31 169 GLU A O 1
ATOM 1404 N N . ASP A 1 170 ? -9.636 15.916 12.243 1.00 80.62 170 ASP A N 1
ATOM 1405 C CA . ASP A 1 170 ? -10.129 14.549 12.434 1.00 80.62 170 ASP A CA 1
ATOM 1406 C C . ASP A 1 170 ? -8.997 13.536 12.639 1.00 80.62 170 ASP A C 1
ATOM 1408 O O . ASP A 1 170 ? -9.182 12.512 13.295 1.00 80.62 170 ASP A O 1
ATOM 1412 N N . ILE A 1 171 ? -7.810 13.841 12.110 1.00 75.50 171 ILE A N 1
ATOM 1413 C CA . ILE A 1 171 ? -6.652 12.933 12.046 1.00 75.50 171 ILE A CA 1
ATOM 1414 C C . ILE A 1 171 ? -5.449 13.422 12.868 1.00 75.50 171 ILE A C 1
ATOM 1416 O O . ILE A 1 171 ? -4.329 12.924 12.729 1.00 75.50 171 ILE A O 1
ATOM 1420 N N . GLY A 1 172 ? -5.666 14.400 13.751 1.00 67.56 172 GLY A N 1
ATOM 1421 C CA . GLY A 1 172 ? -4.640 14.877 14.681 1.00 67.56 172 GLY A CA 1
ATOM 1422 C C . GLY A 1 172 ? -3.510 15.649 13.994 1.00 67.56 172 GLY A C 1
ATOM 1423 O O . GLY A 1 172 ? -2.336 15.512 14.354 1.00 67.56 172 GLY A O 1
ATOM 1424 N N . VAL A 1 173 ? -3.831 16.457 12.986 1.00 66.69 173 VAL A N 1
ATOM 1425 C CA . VAL A 1 173 ? -2.890 17.384 12.349 1.00 66.69 173 VAL A CA 1
ATOM 1426 C C . VAL A 1 173 ? -3.002 18.739 13.053 1.00 66.69 173 VAL A C 1
ATOM 1428 O O . VAL A 1 173 ? -4.097 19.257 13.249 1.00 66.69 173 VAL A O 1
ATOM 1431 N N . LYS A 1 174 ? -1.867 19.338 13.435 1.00 57.78 174 LYS A N 1
ATOM 1432 C CA . LYS A 1 174 ? -1.824 20.720 13.942 1.00 57.78 174 LYS A CA 1
ATOM 1433 C C . LYS A 1 174 ? -1.036 21.597 12.976 1.00 57.78 174 LYS A C 1
ATOM 1435 O O . LYS A 1 174 ? -0.024 21.171 12.419 1.00 57.78 174 LYS A O 1
ATOM 1440 N N . ARG A 1 175 ? -1.471 22.848 12.814 1.00 53.03 175 ARG A N 1
ATOM 1441 C CA . ARG A 1 175 ? -0.624 23.896 12.233 1.00 53.03 175 ARG A CA 1
ATOM 1442 C C . ARG A 1 175 ? 0.468 24.242 13.244 1.00 53.03 175 ARG A C 1
ATOM 1444 O O . ARG A 1 175 ? 0.163 24.691 14.344 1.00 53.03 175 ARG A O 1
ATOM 1451 N N . LEU A 1 176 ? 1.723 24.021 12.871 1.00 48.50 176 LEU A N 1
ATOM 1452 C CA . LEU A 1 176 ? 2.892 24.517 13.596 1.00 48.50 176 LEU A CA 1
ATOM 1453 C C . LEU A 1 176 ? 3.585 25.511 12.666 1.00 48.50 176 LEU A C 1
ATOM 1455 O O . LEU A 1 176 ? 3.976 25.130 11.566 1.00 48.50 176 LEU A O 1
ATOM 1459 N N . GLU A 1 177 ? 3.680 26.776 13.086 1.00 51.75 177 GLU A N 1
ATOM 1460 C CA . GLU A 1 177 ? 4.410 27.832 12.356 1.00 51.75 177 GLU A CA 1
ATOM 1461 C C . GLU A 1 177 ? 3.935 28.020 10.900 1.00 51.75 177 GLU A C 1
ATOM 1463 O O . GLU A 1 177 ? 4.723 28.165 9.972 1.00 51.75 177 GLU A O 1
ATOM 1468 N N . GLY A 1 178 ? 2.619 27.963 10.670 1.00 48.84 178 GLY A N 1
ATOM 1469 C CA . GLY A 1 178 ? 2.034 28.139 9.333 1.00 48.84 178 GLY A CA 1
ATOM 1470 C C . GLY A 1 178 ? 2.158 26.926 8.401 1.00 48.84 178 GLY A C 1
ATOM 1471 O O . GLY A 1 178 ? 1.562 26.935 7.326 1.00 48.84 178 GLY A O 1
ATOM 1472 N N . GLN A 1 179 ? 2.840 25.853 8.818 1.00 40.50 179 GLN A N 1
ATOM 1473 C CA . GLN A 1 179 ? 2.951 24.606 8.060 1.00 40.50 179 GLN A CA 1
ATOM 1474 C C . GLN A 1 179 ? 2.064 23.503 8.653 1.00 40.50 179 GLN A C 1
ATOM 1476 O O . GLN A 1 179 ? 1.951 23.334 9.872 1.00 40.50 179 GLN A O 1
ATOM 1481 N N . TRP A 1 180 ? 1.431 22.716 7.780 1.00 46.66 180 TRP A N 1
ATOM 1482 C CA . TRP A 1 180 ? 0.712 21.508 8.178 1.00 46.66 180 TRP A CA 1
ATOM 1483 C C . TRP A 1 180 ? 1.720 20.439 8.612 1.00 46.66 180 TRP A C 1
ATOM 1485 O O . TRP A 1 180 ? 2.395 19.841 7.775 1.00 46.66 180 TRP A O 1
ATOM 1495 N N . LYS A 1 181 ? 1.821 20.174 9.920 1.00 49.62 181 LYS A N 1
ATOM 1496 C CA . LYS A 1 181 ? 2.569 19.023 10.439 1.00 49.62 181 LYS A CA 1
ATOM 1497 C C . LYS A 1 181 ? 1.566 17.968 10.893 1.00 49.62 181 LYS A C 1
ATOM 1499 O O . LYS A 1 181 ? 0.805 18.178 11.838 1.00 49.62 181 LYS A O 1
ATOM 1504 N N . ILE A 1 182 ? 1.554 16.827 10.205 1.00 55.47 182 ILE A N 1
ATOM 1505 C CA . ILE A 1 182 ? 0.791 15.654 10.641 1.00 55.47 182 ILE A CA 1
ATOM 1506 C C . ILE A 1 182 ? 1.424 15.189 11.949 1.00 55.47 182 ILE A C 1
ATOM 1508 O O . ILE A 1 182 ? 2.542 14.680 11.948 1.00 55.47 182 ILE A O 1
ATOM 1512 N N . THR A 1 183 ? 0.757 15.444 13.079 1.00 52.06 183 THR A N 1
ATOM 1513 C CA . THR A 1 183 ? 1.319 15.101 14.394 1.00 52.06 183 THR A CA 1
ATOM 1514 C C . THR A 1 183 ? 1.001 13.667 14.809 1.00 52.06 183 THR A C 1
ATOM 1516 O O . THR A 1 183 ? 1.519 13.217 15.825 1.00 52.06 183 THR A O 1
ATOM 1519 N N . TYR A 1 184 ? 0.178 12.950 14.029 1.00 58.62 184 TYR A N 1
ATOM 1520 C CA . TYR A 1 184 ? -0.261 11.568 14.272 1.00 58.62 184 TYR A CA 1
ATOM 1521 C C . TYR A 1 184 ? -0.895 11.341 15.663 1.00 58.62 184 TYR A C 1
ATOM 1523 O O . TYR A 1 184 ? -1.079 10.204 16.089 1.00 58.62 184 TYR A O 1
ATOM 1531 N N . LYS A 1 185 ? -1.273 12.406 16.386 1.00 65.69 185 LYS A N 1
ATOM 1532 C CA . LYS A 1 185 ? -1.905 12.332 17.713 1.00 65.69 185 LYS A CA 1
ATOM 1533 C C . LYS A 1 185 ? -3.422 12.238 17.578 1.00 65.69 185 LYS A C 1
ATOM 1535 O O . LYS A 1 185 ? -4.138 13.152 17.979 1.00 65.69 185 LYS A O 1
ATOM 1540 N N . VAL A 1 186 ? -3.903 11.148 16.987 1.00 83.19 186 VAL A N 1
ATOM 1541 C CA . VAL A 1 186 ? -5.339 10.855 16.924 1.00 83.19 186 VAL A CA 1
ATOM 1542 C C . VAL A 1 186 ? -5.831 10.332 18.284 1.00 83.19 186 VAL A C 1
ATOM 1544 O O . VAL A 1 186 ? -5.199 9.487 18.931 1.00 83.19 186 VAL A O 1
ATOM 1547 N N . THR A 1 187 ? -6.947 10.863 18.777 1.00 87.62 187 THR A N 1
ATOM 1548 C CA . THR A 1 187 ? -7.568 10.433 20.034 1.00 87.62 187 THR A CA 1
ATOM 1549 C C . THR A 1 187 ? -8.407 9.176 19.819 1.00 87.62 187 THR A C 1
ATOM 1551 O O . THR A 1 187 ? -8.700 8.769 18.700 1.00 87.62 187 THR A O 1
ATOM 1554 N N . ARG A 1 188 ? -8.793 8.515 20.917 1.00 89.19 188 ARG A N 1
ATOM 1555 C CA . ARG A 1 188 ? -9.697 7.358 20.840 1.00 89.19 188 ARG A CA 1
ATOM 1556 C C . ARG A 1 188 ? -11.074 7.761 20.292 1.00 89.19 188 ARG A C 1
ATOM 1558 O O . ARG A 1 188 ? -11.564 7.098 19.393 1.00 89.19 188 ARG A O 1
ATOM 1565 N N . SER A 1 189 ? -11.621 8.882 20.760 1.00 90.69 189 SER A N 1
ATOM 1566 C CA . SER A 1 189 ? -12.918 9.391 20.303 1.00 90.69 189 SER A CA 1
ATOM 1567 C C . SER A 1 189 ? -12.929 9.762 18.818 1.00 90.69 189 SER A C 1
ATOM 1569 O O . SER A 1 189 ? -13.919 9.529 18.134 1.00 90.69 189 SER A O 1
ATOM 1571 N N . GLN A 1 190 ? -11.825 10.303 18.290 1.00 91.25 190 GLN A N 1
ATOM 1572 C CA . GLN A 1 190 ? -11.690 10.578 16.857 1.00 91.25 190 GLN A CA 1
ATOM 1573 C C . GLN A 1 190 ? -11.727 9.291 16.029 1.00 91.25 190 GLN A C 1
ATOM 1575 O O . GLN A 1 190 ? -12.440 9.242 15.031 1.00 91.25 190 GLN A O 1
ATOM 1580 N N . ILE A 1 191 ? -10.999 8.256 16.465 1.00 92.06 191 ILE A N 1
ATOM 1581 C CA . ILE A 1 191 ? -11.008 6.934 15.826 1.00 92.06 191 ILE A CA 1
ATOM 1582 C C . ILE A 1 191 ? -12.419 6.340 15.846 1.00 92.06 191 ILE A C 1
ATOM 1584 O O . ILE A 1 191 ? -12.915 5.937 14.800 1.00 92.06 191 ILE A O 1
ATOM 1588 N N . GLU A 1 192 ? -13.062 6.298 17.016 1.00 93.62 192 GLU A N 1
ATOM 1589 C CA . GLU A 1 192 ? -14.406 5.726 17.187 1.00 93.62 192 GLU A CA 1
ATOM 1590 C C . GLU A 1 192 ? -15.413 6.416 16.265 1.00 93.62 192 GLU A C 1
ATOM 1592 O O . GLU A 1 192 ? -16.086 5.743 15.492 1.00 93.62 192 GLU A O 1
ATOM 1597 N N . ARG A 1 193 ? -15.415 7.754 16.230 1.00 94.38 193 ARG A N 1
ATOM 1598 C CA . ARG A 1 193 ? -16.276 8.530 15.329 1.00 94.38 193 ARG A CA 1
ATOM 1599 C C . ARG A 1 193 ? -16.037 8.203 13.850 1.00 94.38 193 ARG A C 1
ATOM 1601 O O . ARG A 1 193 ? -16.998 8.086 13.098 1.00 94.38 193 ARG A O 1
ATOM 1608 N N . LEU A 1 194 ? -14.780 8.074 13.414 1.00 93.94 194 LEU A N 1
ATOM 1609 C CA . LEU A 1 194 ? -14.461 7.733 12.020 1.00 93.94 194 LEU A CA 1
ATOM 1610 C C . LEU A 1 194 ? -14.934 6.320 11.658 1.00 93.94 194 LEU A C 1
ATOM 1612 O O . LEU A 1 194 ? -15.482 6.116 10.577 1.00 93.94 194 LEU A O 1
ATOM 1616 N N . LEU A 1 195 ? -14.743 5.355 12.561 1.00 94.31 195 LEU A N 1
ATOM 1617 C CA . LEU A 1 195 ? -15.188 3.974 12.367 1.00 94.31 195 LEU A CA 1
ATOM 1618 C C . LEU A 1 195 ? -16.717 3.861 12.367 1.00 94.31 195 LEU A C 1
ATOM 1620 O O . LEU A 1 195 ? -17.270 3.148 11.534 1.00 94.31 195 LEU A O 1
ATOM 1624 N N . GLU A 1 196 ? -17.404 4.572 13.261 1.00 95.31 196 GLU A N 1
ATOM 1625 C CA . GLU A 1 196 ? -18.869 4.626 13.303 1.00 95.31 196 GLU A CA 1
ATOM 1626 C C . GLU A 1 196 ? -19.448 5.257 12.036 1.00 95.31 196 GLU A C 1
ATOM 1628 O O . GLU A 1 196 ? -20.396 4.721 11.462 1.00 95.31 196 GLU A O 1
ATOM 1633 N N . GLU A 1 197 ? -18.855 6.354 11.558 1.00 95.50 197 GLU A N 1
ATOM 1634 C CA . GLU A 1 197 ? -19.284 7.003 10.321 1.00 95.50 197 GLU A CA 1
ATOM 1635 C C . GLU A 1 197 ? -19.075 6.093 9.105 1.00 95.50 197 GLU A C 1
ATOM 1637 O O . GLU A 1 197 ? -19.989 5.950 8.294 1.00 95.50 197 GLU A O 1
ATOM 1642 N N . ALA A 1 198 ? -17.914 5.436 8.997 1.00 93.62 198 ALA A N 1
ATOM 1643 C CA . ALA A 1 198 ? -17.643 4.483 7.922 1.00 93.62 198 ALA A CA 1
ATOM 1644 C C . ALA A 1 198 ? -18.616 3.294 7.971 1.00 93.62 198 ALA A C 1
ATOM 1646 O O . ALA A 1 198 ? -19.173 2.906 6.947 1.00 93.62 198 ALA A O 1
ATOM 1647 N N . LYS A 1 199 ? -18.888 2.759 9.170 1.00 93.19 199 LYS A N 1
ATOM 1648 C CA . LYS A 1 199 ? -19.860 1.677 9.379 1.00 93.19 199 LYS A CA 1
ATOM 1649 C C . LYS A 1 199 ? -21.279 2.084 8.987 1.00 93.19 199 LYS A C 1
ATOM 1651 O O . LYS A 1 199 ? -22.003 1.256 8.462 1.00 93.19 199 LYS A O 1
ATOM 1656 N N . ARG A 1 200 ? -21.691 3.327 9.251 1.00 94.38 200 ARG A N 1
ATOM 1657 C CA . ARG A 1 200 ? -23.027 3.834 8.893 1.00 94.38 200 ARG A CA 1
ATOM 1658 C C . ARG A 1 200 ? -23.220 3.974 7.381 1.00 94.38 200 ARG A C 1
ATOM 1660 O O . ARG A 1 200 ? -24.351 3.922 6.912 1.00 94.38 200 ARG A O 1
ATOM 1667 N N . ARG A 1 201 ? -22.139 4.232 6.644 1.00 91.69 201 ARG A N 1
ATOM 1668 C CA . ARG A 1 201 ? -22.159 4.373 5.182 1.00 91.69 201 ARG A CA 1
ATOM 1669 C C . ARG A 1 201 ? -22.056 3.035 4.441 1.00 91.69 201 ARG A C 1
ATOM 1671 O O . ARG A 1 201 ? -22.350 3.004 3.250 1.00 91.69 201 ARG A O 1
ATOM 1678 N N . HIS A 1 202 ? -21.598 1.993 5.132 1.00 76.44 202 HIS A N 1
ATOM 1679 C CA . HIS A 1 202 ? -21.556 0.608 4.665 1.00 76.44 202 HIS A CA 1
ATOM 1680 C C . HIS A 1 202 ? -22.929 -0.062 4.751 1.00 76.44 202 HIS A C 1
ATOM 1682 O O . HIS A 1 202 ? -23.193 -0.899 3.861 1.00 76.44 202 HIS A O 1
#